Protein AF-0000000087540360 (afdb_homodimer)

Foldseek 3Di:
DVVVVVVLVVLLVVLLCCCLPPQLPDDVVNHDTDRCNLVSLLFAWLPPDLVVLLVSQQVSQCSSCVRNVNHPLSNVLSSVLSNCLNVLCVVQAPPPDDNGDTDDCVRRNDVSSVVSCVVSVVSSVVSSVVSVVVVVVPVVVVCCCCVVVVVVVVVVVVVVVVVVVVD/DVVVVVVLVVLLVVLLCCVLPPQLPDDVVNHDTDRCNLVSLLFAWLPPDLVVLLVSQLVSQCSSCVRNVPHPLSNVLSSVLSNCLNVLCVVQAPPPDDNGDTDDCVRRNDVSSVVSCVVSVVSSVVSSVVSVVVVVVPVVVVCCCCVVVVVVVVVVVVVVVVVVVVD

Nearest PDB structures (foldseek):
  5kc4-assembly1_A  TM=5.847E-01  e=2.039E+00  Thermotoga maritima MSB8
  3p5n-assembly1_B  TM=3.988E-01  e=1.294E+00  Staphylococcus aureus subsp. aureus TCH60
  5kc4-assembly1_A  TM=5.846E-01  e=3.283E+00  Thermotoga maritima MSB8
  3p5n-assembly1_B  TM=3.989E-01  e=2.685E+00  Staphylococcus aureus subsp. aureus TCH60

pLDDT: mean 86.16, std 10.22, range [50.38, 97.31]

Organism: Prevotella intermedia (NCBI:txid28131)

Radius of gyration: 28.16 Å; Cα contacts (8 Å, |Δi|>4): 415; chains: 2; bounding box: 39×86×54 Å

InterPro domains:
  IPR007227 Cell shape-determining protein MreD [TIGR03426] (9-156)

Secondary structure (DSSP, 8-state):
-HHHHHHHHHHHHHHHHHHHHTGGG--BTTTB---GGGHHHHT--TTS-HHHHHHHHHHHHHHHHHHHT-TTHHHHHHHHHHHHHHHHHGGGS-TTS-TTPPPSHHHH-HHHHHHHHHHHHHHHHHHHHHHHHHHT--HHHHHHHHHHHHHHHHHHHHHHHHHHHH-/-HHHHHHHHHHHHHHHHHHHHTGGG--BTTTB---GGGHHHHT--TTS-HHHHHHHHHHHHHHHHHHHT-TTHHHHHHHHHHHHHHHHHGGGS-TTS-TTPPPSHHHH-HHHHHHHHHHHHHHHHHHHHHHHHHHT--HHHHHHHHHHHHHHHHHHHHHHHHHHHH-

Solvent-accessible surface area (backbone atoms only — not comparable to full-atom values): 17301 Å² total; per-residue (Å²): 115,66,66,59,48,51,52,51,51,47,54,49,52,52,35,49,52,47,37,68,74,49,34,70,77,41,52,54,96,76,50,18,38,51,54,45,53,60,46,65,64,55,54,56,34,70,68,54,57,59,71,55,42,25,50,51,24,31,53,51,13,46,56,52,12,71,72,66,78,39,81,59,30,43,18,52,26,35,25,50,45,29,67,43,42,64,67,60,49,50,82,59,49,61,90,86,50,64,70,73,42,50,61,37,54,89,69,50,31,66,68,50,35,51,53,50,51,49,53,52,41,46,53,33,31,45,47,30,50,51,42,45,56,52,53,58,49,39,57,66,57,50,45,43,27,29,54,42,14,27,53,45,14,49,53,48,37,52,51,52,49,54,54,55,71,72,99,115,67,66,60,48,50,51,51,49,47,53,51,52,53,34,50,50,46,37,68,75,50,33,71,76,42,54,55,97,74,50,17,40,51,54,44,53,60,47,65,63,53,56,56,35,71,68,55,58,60,71,55,42,25,50,51,26,30,52,51,14,48,56,51,14,70,72,64,76,40,79,57,31,42,17,52,26,35,24,49,48,29,66,43,43,65,67,62,48,50,82,60,50,60,89,86,49,66,70,72,42,49,61,37,52,88,70,50,30,65,68,52,36,51,52,50,48,50,53,53,39,45,52,31,30,47,48,28,50,50,44,44,56,52,54,58,50,39,59,66,57,51,46,44,26,28,53,42,15,26,54,45,14,49,52,49,37,52,51,52,48,54,54,54,70,73,100

Structure (mmCIF, N/CA/C/O backbone):
data_AF-0000000087540360-model_v1
#
loop_
_entity.id
_entity.type
_entity.pdbx_description
1 polymer 'Rod shape-determining protein MreD'
#
loop_
_atom_site.group_PDB
_atom_site.id
_atom_site.type_symbol
_atom_site.label_atom_id
_atom_site.label_alt_id
_atom_site.label_comp_id
_atom_site.label_asym_id
_atom_site.label_entity_id
_atom_site.label_seq_id
_atom_site.pdbx_PDB_ins_code
_atom_site.Cartn_x
_atom_site.Cartn_y
_atom_site.Cartn_z
_atom_site.occupancy
_atom_site.B_iso_or_equiv
_atom_site.auth_seq_id
_atom_site.auth_comp_id
_atom_site.auth_asym_id
_atom_site.auth_atom_id
_atom_site.pdbx_PDB_model_num
ATOM 1 N N . MET A 1 1 ? -6.57 -44.469 -5.164 1 59.91 1 MET A N 1
ATOM 2 C CA . MET A 1 1 ? -6.66 -43.344 -4.234 1 59.91 1 MET A CA 1
ATOM 3 C C . MET A 1 1 ? -5.305 -43.062 -3.6 1 59.91 1 MET A C 1
ATOM 5 O O . MET A 1 1 ? -4.859 -41.906 -3.57 1 59.91 1 MET A O 1
ATOM 9 N N . SER A 1 2 ? -4.492 -44.031 -3.346 1 75.81 2 SER A N 1
ATOM 10 C CA . SER A 1 2 ? -3.227 -43.906 -2.633 1 75.81 2 SER A CA 1
ATOM 11 C C . SER A 1 2 ? -2.129 -43.375 -3.547 1 75.81 2 SER A C 1
ATOM 13 O O . SER A 1 2 ? -1.351 -42.5 -3.146 1 75.81 2 SER A O 1
ATOM 15 N N . ILE A 1 3 ? -2.164 -43.844 -4.859 1 82.19 3 ILE A N 1
ATOM 16 C CA . ILE A 1 3 ? -1.101 -43.469 -5.781 1 82.19 3 ILE A CA 1
ATOM 17 C C . ILE A 1 3 ? -1.248 -42 -6.164 1 82.19 3 ILE A C 1
ATOM 19 O O . ILE A 1 3 ? -0.254 -41.281 -6.277 1 82.19 3 ILE A O 1
ATOM 23 N N . ASP A 1 4 ? -2.49 -41.594 -6.27 1 82.62 4 ASP A N 1
ATOM 24 C CA . ASP A 1 4 ? -2.758 -40.219 -6.621 1 82.62 4 ASP A CA 1
ATOM 25 C C . ASP A 1 4 ? -2.289 -39.25 -5.52 1 82.62 4 ASP A C 1
ATOM 27 O O . ASP A 1 4 ? -1.766 -38.188 -5.801 1 82.62 4 ASP A O 1
ATOM 31 N N . PHE A 1 5 ? -2.484 -39.75 -4.32 1 88.38 5 PHE A N 1
ATOM 32 C CA . PHE A 1 5 ? -2.062 -38.938 -3.176 1 88.38 5 PHE A CA 1
ATOM 33 C C . PHE A 1 5 ? -0.543 -38.844 -3.119 1 88.38 5 PHE A C 1
ATOM 35 O O . PHE A 1 5 ? 0.001 -37.781 -2.846 1 88.38 5 PHE A O 1
ATOM 42 N N . VAL A 1 6 ? 0.144 -39.938 -3.379 1 89.31 6 VAL A N 1
ATOM 43 C CA . VAL A 1 6 ? 1.604 -39.969 -3.367 1 89.31 6 VAL A CA 1
ATOM 44 C C . VAL A 1 6 ? 2.146 -39.031 -4.461 1 89.31 6 VAL A C 1
ATOM 46 O O . VAL A 1 6 ? 3.123 -38.312 -4.246 1 89.31 6 VAL A O 1
ATOM 49 N N . LYS A 1 7 ? 1.563 -39.062 -5.605 1 90.38 7 LYS A N 1
ATOM 50 C CA . LYS A 1 7 ? 1.981 -38.188 -6.703 1 90.38 7 LYS A CA 1
ATOM 51 C C . LYS A 1 7 ? 1.775 -36.719 -6.352 1 90.38 7 LYS A C 1
ATOM 53 O O . LYS A 1 7 ? 2.641 -35.875 -6.621 1 90.38 7 LYS A O 1
ATOM 58 N N . THR A 1 8 ? 0.572 -36.5 -5.75 1 92.31 8 THR A N 1
ATOM 59 C CA . THR A 1 8 ? 0.262 -35.156 -5.332 1 92.31 8 THR A CA 1
ATOM 60 C C . THR A 1 8 ? 1.271 -34.656 -4.297 1 92.31 8 THR A C 1
ATOM 62 O O . THR A 1 8 ? 1.788 -33.531 -4.406 1 92.31 8 THR A O 1
ATOM 65 N N . LEU A 1 9 ? 1.564 -35.469 -3.348 1 93.31 9 LEU A N 1
ATOM 66 C CA . LEU A 1 9 ? 2.537 -35.125 -2.316 1 93.31 9 LEU A CA 1
ATOM 67 C C . LEU A 1 9 ? 3.926 -34.938 -2.92 1 93.31 9 LEU A C 1
ATOM 69 O O . LEU A 1 9 ? 4.684 -34.062 -2.479 1 93.31 9 LEU A O 1
ATOM 73 N N . GLY A 1 10 ? 4.262 -35.781 -3.889 1 94 10 GLY A N 1
ATOM 74 C CA . GLY A 1 10 ? 5.531 -35.625 -4.586 1 94 10 GLY A CA 1
ATOM 75 C C . GLY A 1 10 ? 5.695 -34.281 -5.242 1 94 10 GLY A C 1
ATOM 76 O O . GLY A 1 10 ? 6.719 -33.625 -5.062 1 94 10 GLY A O 1
ATOM 77 N N . TRP A 1 11 ? 4.715 -33.938 -6.004 1 94.38 11 TRP A N 1
ATOM 78 C CA . TRP A 1 11 ? 4.727 -32.625 -6.648 1 94.38 11 TRP A CA 1
ATOM 79 C C . TRP A 1 11 ? 4.812 -31.516 -5.613 1 94.38 11 TRP A C 1
ATOM 81 O O . TRP A 1 11 ? 5.531 -30.531 -5.805 1 94.38 11 TRP A O 1
ATOM 91 N N . PHE A 1 12 ? 4.047 -31.719 -4.516 1 96.81 12 PHE A N 1
ATOM 92 C CA . PHE A 1 12 ? 4.043 -30.75 -3.424 1 96.81 12 PHE A CA 1
ATOM 93 C C . PHE A 1 12 ? 5.453 -30.531 -2.891 1 96.81 12 PHE A C 1
ATOM 95 O O . PHE A 1 12 ? 5.922 -29.406 -2.816 1 96.81 12 PHE A O 1
ATOM 102 N N . VAL A 1 13 ? 6.109 -31.547 -2.58 1 95.5 13 VAL A N 1
ATOM 103 C CA . VAL A 1 13 ? 7.426 -31.5 -1.955 1 95.5 13 VAL A CA 1
ATOM 104 C C . VAL A 1 13 ? 8.453 -30.953 -2.951 1 95.5 13 VAL A C 1
ATOM 106 O O . VAL A 1 13 ? 9.258 -30.094 -2.611 1 95.5 13 VAL A O 1
ATOM 109 N N . VAL A 1 14 ? 8.43 -31.406 -4.195 1 94.5 14 VAL A N 1
ATOM 110 C CA . VAL A 1 14 ? 9.398 -31.016 -5.211 1 94.5 14 VAL A CA 1
ATOM 111 C C . VAL A 1 14 ? 9.281 -29.516 -5.484 1 94.5 14 VAL A C 1
ATOM 113 O O . VAL A 1 14 ? 10.297 -28.812 -5.551 1 94.5 14 VAL A O 1
ATOM 116 N N . LEU A 1 15 ? 8.102 -29.047 -5.625 1 96.25 15 LEU A N 1
ATOM 117 C CA . LEU A 1 15 ? 7.887 -27.641 -5.957 1 96.25 15 LEU A CA 1
ATOM 118 C C . LEU A 1 15 ? 8.242 -26.75 -4.777 1 96.25 15 LEU A C 1
ATOM 120 O O . LEU A 1 15 ? 8.836 -25.672 -4.961 1 96.25 15 LEU A O 1
ATOM 124 N N . VAL A 1 16 ? 7.926 -27.203 -3.555 1 95.69 16 VAL A N 1
ATOM 125 C CA . VAL A 1 16 ? 8.266 -26.438 -2.361 1 95.69 16 VAL A CA 1
ATOM 126 C C . VAL A 1 16 ? 9.781 -26.344 -2.221 1 95.69 16 VAL A C 1
ATOM 128 O O . VAL A 1 16 ? 10.328 -25.266 -1.98 1 95.69 16 VAL A O 1
ATOM 131 N N . LEU A 1 17 ? 10.453 -27.469 -2.389 1 93.88 17 LEU A N 1
ATOM 132 C CA . LEU A 1 17 ? 11.906 -27.5 -2.242 1 93.88 17 LEU A CA 1
ATOM 133 C C . LEU A 1 17 ? 12.578 -26.641 -3.305 1 93.88 17 LEU A C 1
ATOM 135 O O . LEU A 1 17 ? 13.492 -25.875 -2.996 1 93.88 17 LEU A O 1
ATOM 139 N N . ALA A 1 18 ? 12.086 -26.75 -4.539 1 92.19 18 ALA A N 1
ATOM 140 C CA . ALA A 1 18 ? 12.641 -25.953 -5.625 1 92.19 18 ALA A CA 1
ATOM 141 C C . ALA A 1 18 ? 12.445 -24.469 -5.363 1 92.19 18 ALA A C 1
ATOM 143 O O . ALA A 1 18 ? 13.352 -23.656 -5.594 1 92.19 18 ALA A O 1
ATOM 144 N N . GLN A 1 19 ? 11.281 -24.094 -4.805 1 93.25 19 GLN A N 1
ATOM 145 C CA . GLN A 1 19 ? 10.953 -22.688 -4.559 1 93.25 19 GLN A CA 1
ATOM 146 C C . GLN A 1 19 ? 11.781 -22.141 -3.402 1 93.25 19 GLN A C 1
ATOM 148 O O . GLN A 1 19 ? 12.43 -21.094 -3.541 1 93.25 19 GLN A O 1
ATOM 153 N N . VAL A 1 20 ? 11.852 -22.828 -2.287 1 89.81 20 VAL A N 1
ATOM 154 C CA . VAL A 1 20 ? 12.43 -22.328 -1.041 1 89.81 20 VAL A CA 1
ATOM 155 C C . VAL A 1 20 ? 13.953 -22.344 -1.13 1 89.81 20 VAL A C 1
ATOM 157 O O . VAL A 1 20 ? 14.617 -21.422 -0.641 1 89.81 20 VAL A O 1
ATOM 160 N N . PHE A 1 21 ? 14.539 -23.25 -1.88 1 86.5 21 PHE A N 1
ATOM 161 C CA . PHE A 1 21 ? 15.984 -23.406 -1.842 1 86.5 21 PHE A CA 1
ATOM 162 C C . PHE A 1 21 ? 16.641 -22.75 -3.051 1 86.5 21 PHE A C 1
ATOM 164 O O . PHE A 1 21 ? 17.812 -22.375 -3.006 1 86.5 21 PHE A O 1
ATOM 171 N N . VAL A 1 22 ? 15.852 -22.531 -4.141 1 84.44 22 VAL A N 1
ATOM 172 C CA . VAL A 1 22 ? 16.5 -22.047 -5.355 1 84.44 22 VAL A CA 1
ATOM 173 C C . VAL A 1 22 ? 15.805 -20.797 -5.867 1 84.44 22 VAL A C 1
ATOM 175 O O . VAL A 1 22 ? 16.391 -19.719 -5.898 1 84.44 22 VAL A O 1
ATOM 178 N N . LEU A 1 23 ? 14.531 -20.844 -6.102 1 87.38 23 LEU A N 1
ATOM 179 C CA . LEU A 1 23 ? 13.852 -19.828 -6.918 1 87.38 23 LEU A CA 1
ATOM 180 C C . LEU A 1 23 ? 13.555 -18.578 -6.105 1 87.38 23 LEU A C 1
ATOM 182 O O . LEU A 1 23 ? 13.453 -17.484 -6.66 1 87.38 23 LEU A O 1
ATOM 186 N N . ASN A 1 24 ? 13.477 -18.703 -4.75 1 85.19 24 ASN A N 1
ATOM 187 C CA . ASN A 1 24 ? 13.242 -17.547 -3.893 1 85.19 24 ASN A CA 1
ATOM 188 C C . ASN A 1 24 ? 14.422 -16.578 -3.93 1 85.19 24 ASN A C 1
ATOM 190 O O . ASN A 1 24 ? 14.273 -15.398 -3.572 1 85.19 24 ASN A O 1
ATOM 194 N N . TYR A 1 25 ? 15.539 -17.016 -4.383 1 77.88 25 TYR A N 1
ATOM 195 C CA . TYR A 1 25 ? 16.75 -16.203 -4.367 1 77.88 25 TYR A CA 1
ATOM 196 C C . TYR A 1 25 ? 17.047 -15.641 -5.75 1 77.88 25 TYR A C 1
ATOM 198 O O . TYR A 1 25 ? 18.031 -14.938 -5.941 1 77.88 25 TYR A O 1
ATOM 206 N N . ILE A 1 26 ? 16.156 -15.969 -6.66 1 79 26 ILE A N 1
ATOM 207 C CA . ILE A 1 26 ? 16.344 -15.461 -8.016 1 79 26 ILE A CA 1
ATOM 208 C C . ILE A 1 26 ? 15.469 -14.227 -8.227 1 79 26 ILE A C 1
ATOM 210 O O . ILE A 1 26 ? 14.25 -14.281 -8.039 1 79 26 ILE A O 1
ATOM 214 N N . HIS A 1 27 ? 16.094 -13.062 -8.422 1 81.69 27 HIS A N 1
ATOM 215 C CA . HIS A 1 27 ? 15.43 -11.82 -8.773 1 81.69 27 HIS A CA 1
ATOM 216 C C . HIS A 1 27 ? 15.961 -11.266 -10.094 1 81.69 27 HIS A C 1
ATOM 218 O O . HIS A 1 27 ? 16.938 -10.516 -10.109 1 81.69 27 HIS A O 1
ATOM 224 N N . LEU A 1 28 ? 15.211 -11.617 -11.203 1 75.19 28 LEU A N 1
ATOM 225 C CA . LEU A 1 28 ? 15.641 -11.172 -12.523 1 75.19 28 LEU A CA 1
ATOM 226 C C . LEU A 1 28 ? 15.367 -9.688 -12.711 1 75.19 28 LEU A C 1
ATOM 228 O O . LEU A 1 28 ? 14.258 -9.219 -12.453 1 75.19 28 LEU A O 1
ATOM 232 N N . PHE A 1 29 ? 16.312 -8.906 -13.055 1 71.5 29 PHE A N 1
ATOM 233 C CA . PHE A 1 29 ? 16.266 -7.461 -13.266 1 71.5 29 PHE A CA 1
ATOM 234 C C . PHE A 1 29 ? 15.898 -6.738 -11.969 1 71.5 29 PHE A C 1
ATOM 236 O O . PHE A 1 29 ? 15.445 -5.594 -12 1 71.5 29 PHE A O 1
ATOM 243 N N . GLY A 1 30 ? 15.953 -7.473 -10.844 1 71.81 30 GLY A N 1
ATOM 244 C CA . GLY A 1 30 ? 15.742 -6.891 -9.523 1 71.81 30 GLY A CA 1
ATOM 245 C C . GLY A 1 30 ? 14.289 -6.945 -9.078 1 71.81 30 GLY A C 1
ATOM 246 O O . GLY A 1 30 ? 13.969 -6.57 -7.945 1 71.81 30 GLY A O 1
ATOM 247 N N . PHE A 1 31 ? 13.359 -7.41 -10.055 1 71.94 31 PHE A N 1
ATOM 248 C CA . PHE A 1 31 ? 11.961 -7.312 -9.648 1 71.94 31 PHE A CA 1
ATOM 249 C C . PHE A 1 31 ? 11.219 -8.602 -9.961 1 71.94 31 PHE A C 1
ATOM 251 O O . PHE A 1 31 ? 10.172 -8.883 -9.367 1 71.94 31 PHE A O 1
ATOM 258 N N . ALA A 1 32 ? 11.711 -9.391 -10.852 1 83.44 32 ALA A N 1
ATOM 259 C CA . ALA A 1 32 ? 10.953 -10.547 -11.328 1 83.44 32 ALA A CA 1
ATOM 260 C C . ALA A 1 32 ? 11.398 -11.82 -10.617 1 83.44 32 ALA A C 1
ATOM 262 O O . ALA A 1 32 ? 12.578 -12.18 -10.648 1 83.44 32 ALA A O 1
ATOM 263 N N . THR A 1 33 ? 10.57 -12.492 -9.914 1 87.44 33 THR A N 1
ATOM 264 C CA . THR A 1 33 ? 10.828 -13.75 -9.219 1 87.44 33 THR A CA 1
ATOM 265 C C . THR A 1 33 ? 9.953 -14.867 -9.781 1 87.44 33 THR A C 1
ATOM 267 O O . THR A 1 33 ? 8.734 -14.711 -9.883 1 87.44 33 THR A O 1
ATOM 270 N N . PRO A 1 34 ? 10.547 -15.961 -10.227 1 91 34 PRO A N 1
ATOM 271 C CA . PRO A 1 34 ? 9.75 -17.094 -10.719 1 91 34 PRO A CA 1
ATOM 272 C C . PRO A 1 34 ? 8.992 -17.812 -9.602 1 91 34 PRO A C 1
ATOM 274 O O . PRO A 1 34 ? 9.57 -18.125 -8.555 1 91 34 PRO A O 1
ATOM 277 N N . LEU A 1 35 ? 7.742 -18.016 -9.781 1 94.5 35 LEU A N 1
ATOM 278 C CA . LEU A 1 35 ? 6.875 -18.672 -8.8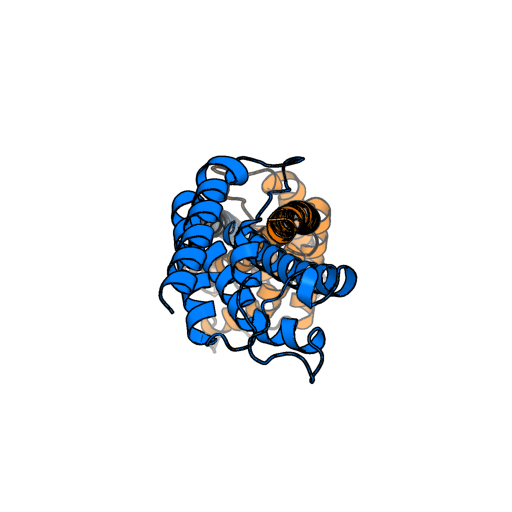05 1 94.5 35 LEU A CA 1
ATOM 279 C C . LEU A 1 35 ? 6.188 -19.891 -9.414 1 94.5 35 LEU A C 1
ATOM 281 O O . LEU A 1 35 ? 4.957 -19.969 -9.438 1 94.5 35 LEU A O 1
ATOM 285 N N . PRO A 1 36 ? 6.973 -20.906 -9.812 1 94.69 36 PRO A N 1
ATOM 286 C CA . PRO A 1 36 ? 6.383 -22.031 -10.539 1 94.69 36 PRO A CA 1
ATOM 287 C C . PRO A 1 36 ? 5.594 -22.969 -9.625 1 94.69 36 PRO A C 1
ATOM 289 O O . PRO A 1 36 ? 4.883 -23.859 -10.117 1 94.69 36 PRO A O 1
ATOM 292 N N . TYR A 1 37 ? 5.664 -22.766 -8.297 1 96.06 37 TYR A N 1
ATOM 293 C CA . TYR A 1 37 ? 4.945 -23.656 -7.387 1 96.06 37 TYR A CA 1
ATOM 294 C C . TYR A 1 37 ? 3.438 -23.531 -7.578 1 96.06 37 TYR A C 1
ATOM 296 O O . TYR A 1 37 ? 2.672 -24.375 -7.129 1 96.06 37 TYR A O 1
ATOM 304 N N . ILE A 1 38 ? 2.998 -22.5 -8.25 1 96.62 38 ILE A N 1
ATOM 305 C CA . ILE A 1 38 ? 1.575 -22.328 -8.531 1 96.62 38 ILE A CA 1
ATOM 306 C C . ILE A 1 38 ? 1.086 -23.469 -9.422 1 96.62 38 ILE A C 1
ATOM 308 O O . ILE A 1 38 ? -0.117 -23.734 -9.5 1 96.62 38 ILE A O 1
ATOM 312 N N . TYR A 1 39 ? 2.021 -24.156 -10.141 1 96.44 39 TYR A N 1
ATOM 313 C CA . TYR A 1 39 ? 1.72 -25.297 -11 1 96.44 39 TYR A CA 1
ATOM 314 C C . TYR A 1 39 ? 0.98 -26.391 -10.227 1 96.44 39 TYR A C 1
ATOM 316 O O . TYR A 1 39 ? 0.141 -27.094 -10.789 1 96.44 39 TYR A O 1
ATOM 324 N N . PHE A 1 40 ? 1.28 -26.453 -8.922 1 96.94 40 PHE A N 1
ATOM 325 C CA . PHE A 1 40 ? 0.655 -27.453 -8.062 1 96.94 40 PHE A CA 1
ATOM 326 C C . PHE A 1 40 ? -0.864 -27.359 -8.141 1 96.94 40 PHE A C 1
ATOM 328 O O . PHE A 1 40 ? -1.552 -28.391 -8.195 1 96.94 40 PHE A O 1
ATOM 335 N N . ILE A 1 41 ? -1.39 -26.109 -8.188 1 96 41 ILE A N 1
ATOM 336 C CA . ILE A 1 41 ? -2.83 -25.875 -8.219 1 96 41 ILE A CA 1
ATOM 337 C C . ILE A 1 41 ? -3.379 -26.234 -9.602 1 96 41 ILE A C 1
ATOM 339 O O . ILE A 1 41 ? -4.52 -26.688 -9.719 1 96 41 ILE A O 1
ATOM 343 N N . PHE A 1 42 ? -2.539 -26.141 -10.625 1 94.5 42 PHE A N 1
ATOM 344 C CA . PHE A 1 42 ? -2.969 -26.422 -11.984 1 94.5 42 PHE A CA 1
ATOM 345 C C . PHE A 1 42 ? -3.217 -27.922 -12.188 1 94.5 42 PHE A C 1
ATOM 347 O O . PHE A 1 42 ? -3.924 -28.312 -13.109 1 94.5 42 PHE A O 1
ATOM 354 N N . LEU A 1 43 ? -2.678 -28.766 -11.352 1 92.94 43 LEU A N 1
ATOM 355 C CA . LEU A 1 43 ? -2.648 -30.219 -11.539 1 92.94 43 LEU A CA 1
ATOM 356 C C . LEU A 1 43 ? -3.971 -30.844 -11.117 1 92.94 43 LEU A C 1
ATOM 358 O O . LEU A 1 43 ? -4.258 -31.984 -11.469 1 92.94 43 LEU A O 1
ATOM 362 N N . PHE A 1 44 ? -4.789 -30.141 -10.391 1 92.44 44 PHE A N 1
ATOM 363 C CA . PHE A 1 44 ? -5.98 -30.766 -9.82 1 92.44 44 PHE A CA 1
ATOM 364 C C . PHE A 1 44 ? -7.055 -30.953 -10.891 1 92.44 44 PHE A C 1
ATOM 366 O O . PHE A 1 44 ? -7.266 -30.078 -11.727 1 92.44 44 PHE A O 1
ATOM 373 N N . ARG A 1 45 ? -7.672 -32.125 -10.773 1 88.25 45 ARG A N 1
ATOM 374 C CA . ARG A 1 45 ? -8.664 -32.531 -11.773 1 88.25 45 ARG A CA 1
ATOM 375 C C . ARG A 1 45 ? -10 -31.828 -11.508 1 88.25 45 ARG A C 1
ATOM 377 O O . ARG A 1 45 ? -10.211 -31.266 -10.43 1 88.25 45 ARG A O 1
ATOM 384 N N . ARG A 1 46 ? -10.844 -31.875 -12.484 1 83.19 46 ARG A N 1
ATOM 385 C CA . ARG A 1 46 ? -12.141 -31.203 -12.484 1 83.19 46 ARG A CA 1
ATOM 386 C C . ARG A 1 46 ? -13.016 -31.703 -11.336 1 83.19 46 ARG A C 1
ATOM 388 O O . ARG A 1 46 ? -13.727 -30.906 -10.703 1 83.19 46 ARG A O 1
ATOM 395 N N . ASN A 1 47 ? -13.031 -32.906 -10.844 1 83.31 47 ASN A N 1
ATOM 396 C CA . ASN A 1 47 ? -13.914 -33.5 -9.844 1 83.31 47 ASN A CA 1
ATOM 397 C C . ASN A 1 47 ? -13.234 -33.594 -8.484 1 83.31 47 ASN A C 1
ATOM 399 O O . ASN A 1 47 ? -13.75 -34.25 -7.578 1 83.31 47 ASN A O 1
ATOM 403 N N . TYR A 1 48 ? -12.047 -32.938 -8.391 1 87.75 48 TYR A N 1
ATOM 404 C CA . TYR A 1 48 ? -11.398 -32.906 -7.082 1 87.75 48 TYR A CA 1
ATOM 405 C C . TYR A 1 48 ? -12.172 -32 -6.117 1 87.75 48 TYR A C 1
ATOM 407 O O . TYR A 1 48 ? -12.609 -30.922 -6.492 1 87.75 48 TYR A O 1
ATOM 415 N N . PRO A 1 49 ? -12.461 -32.469 -4.93 1 89.44 49 PRO A N 1
ATOM 416 C CA . PRO A 1 49 ? -13.203 -31.641 -3.982 1 89.44 49 PRO A CA 1
ATOM 417 C C . PRO A 1 49 ? -12.547 -30.281 -3.766 1 89.44 49 PRO A C 1
ATOM 419 O O . PRO A 1 49 ? -11.359 -30.203 -3.467 1 89.44 49 PRO A O 1
ATOM 422 N N . GLN A 1 50 ? -13.352 -29.312 -3.93 1 89.81 50 GLN A N 1
ATOM 423 C CA . GLN A 1 50 ? -12.859 -27.938 -3.867 1 89.81 50 GLN A CA 1
ATOM 424 C C . GLN A 1 50 ? -12.195 -27.656 -2.525 1 89.81 50 GLN A C 1
ATOM 426 O O . GLN A 1 50 ? -11.156 -26.984 -2.471 1 89.81 50 GLN A O 1
ATOM 431 N N . TRP A 1 51 ? -12.852 -28.109 -1.438 1 90.56 51 TRP A N 1
ATOM 432 C CA . TRP A 1 51 ? -12.305 -27.844 -0.11 1 90.56 51 TRP A CA 1
ATOM 433 C C . TRP A 1 51 ? -10.898 -28.422 0.021 1 90.56 51 TRP A C 1
ATOM 435 O O . TRP A 1 51 ? -10.055 -27.859 0.721 1 90.56 51 TRP A O 1
ATOM 445 N N . ALA A 1 52 ? -10.586 -29.516 -0.62 1 92.94 52 ALA A N 1
ATOM 446 C CA . ALA A 1 52 ? -9.273 -30.141 -0.559 1 92.94 52 ALA A CA 1
ATOM 447 C C . ALA A 1 52 ? -8.234 -29.328 -1.334 1 92.94 52 ALA A C 1
ATOM 449 O O . ALA A 1 52 ? -7.09 -29.203 -0.896 1 92.94 52 ALA A O 1
ATOM 450 N N . ILE A 1 53 ? -8.672 -28.812 -2.488 1 94.12 53 ILE A N 1
ATOM 451 C CA . ILE A 1 53 ? -7.773 -27.984 -3.283 1 94.12 53 ILE A CA 1
ATOM 452 C C . ILE A 1 53 ? -7.355 -26.766 -2.477 1 94.12 53 ILE A C 1
ATOM 454 O O . ILE A 1 53 ? -6.176 -26.406 -2.439 1 94.12 53 ILE A O 1
ATOM 458 N N . ILE A 1 54 ? -8.328 -26.219 -1.821 1 93.81 54 ILE A N 1
ATOM 459 C CA . ILE A 1 54 ? -8.094 -25.016 -1.022 1 93.81 54 ILE A CA 1
ATOM 460 C C . ILE A 1 54 ? -7.152 -25.344 0.133 1 93.81 54 ILE A C 1
ATOM 462 O O . ILE A 1 54 ? -6.223 -24.594 0.417 1 93.81 54 ILE A O 1
ATOM 466 N N . LEU A 1 55 ? -7.367 -26.438 0.758 1 95.31 55 LEU A N 1
ATOM 467 C CA . LEU A 1 55 ? -6.527 -26.844 1.879 1 95.31 55 LEU A CA 1
ATOM 468 C C . LEU A 1 55 ? -5.094 -27.094 1.425 1 95.31 55 LEU A C 1
ATOM 470 O O . LEU A 1 55 ? -4.145 -26.672 2.096 1 95.31 55 LEU A O 1
ATOM 474 N N . TRP A 1 56 ? -4.887 -27.75 0.277 1 95.38 56 TRP A N 1
ATOM 475 C CA . TRP A 1 56 ? -3.559 -27.984 -0.281 1 95.38 56 TRP A CA 1
ATOM 476 C C . TRP A 1 56 ? -2.867 -26.656 -0.593 1 95.38 56 TRP A C 1
ATOM 478 O O . TRP A 1 56 ? -1.687 -26.484 -0.282 1 95.38 56 TRP A O 1
ATOM 488 N N . GLY A 1 57 ? -3.643 -25.844 -1.275 1 97.12 57 GLY A N 1
ATOM 489 C CA . GLY A 1 57 ? -3.088 -24.531 -1.596 1 97.12 57 GLY A CA 1
ATOM 490 C C . GLY A 1 57 ? -2.658 -23.75 -0.369 1 97.12 57 GLY A C 1
ATOM 491 O O . GLY A 1 57 ? -1.569 -23.172 -0.346 1 97.12 57 GLY A O 1
ATOM 492 N N . PHE A 1 58 ? -3.473 -23.844 0.669 1 96.94 58 PHE A N 1
ATOM 493 C CA . PHE A 1 58 ? -3.184 -23.156 1.92 1 96.94 58 PHE A CA 1
ATOM 494 C C . PHE A 1 58 ? -1.927 -23.719 2.572 1 96.94 58 PHE A C 1
ATOM 496 O O . PHE A 1 58 ? -1.062 -22.953 3.02 1 96.94 58 PHE A O 1
ATOM 503 N N . LEU A 1 59 ? -1.854 -24.969 2.631 1 96.38 59 LEU A N 1
ATOM 504 C CA . LEU A 1 59 ? -0.725 -25.641 3.271 1 96.38 59 LEU A CA 1
ATOM 505 C C . LEU A 1 59 ? 0.574 -25.344 2.531 1 96.38 59 LEU A C 1
ATOM 507 O O . LEU A 1 59 ? 1.597 -25.047 3.156 1 96.38 59 LEU A O 1
ATOM 511 N N . MET A 1 60 ? 0.521 -25.406 1.269 1 96.94 60 MET A N 1
ATOM 512 C CA . MET A 1 60 ? 1.722 -25.094 0.496 1 96.94 60 MET A CA 1
ATOM 513 C C . MET A 1 60 ? 2.141 -23.641 0.699 1 96.94 60 MET A C 1
ATOM 515 O O . MET A 1 60 ? 3.318 -23.359 0.92 1 96.94 60 MET A O 1
ATOM 519 N N . GLY A 1 61 ? 1.165 -22.75 0.567 1 96.44 61 GLY A N 1
ATOM 520 C CA . GLY A 1 61 ? 1.453 -21.344 0.8 1 96.44 61 GLY A CA 1
ATOM 521 C C . GLY A 1 61 ? 2.043 -21.078 2.172 1 96.44 61 GLY A C 1
ATOM 522 O O . GLY A 1 61 ? 2.955 -20.266 2.311 1 96.44 61 GLY A O 1
ATOM 523 N N . LEU A 1 62 ? 1.574 -21.766 3.17 1 95.06 62 LEU A N 1
ATOM 524 C CA . LEU A 1 62 ? 2.059 -21.594 4.535 1 95.06 62 LEU A CA 1
ATOM 525 C C . LEU A 1 62 ? 3.521 -22.016 4.648 1 95.06 62 LEU A C 1
ATOM 527 O O . LEU A 1 62 ? 4.312 -21.328 5.312 1 95.06 62 LEU A O 1
ATOM 531 N N . VAL A 1 63 ? 3.85 -23.0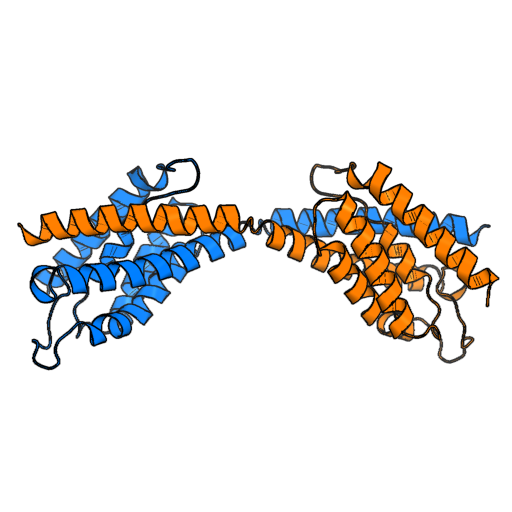94 4.02 1 95.25 63 VAL A N 1
ATOM 532 C CA . VAL A 1 63 ? 5.223 -23.578 4.035 1 95.25 63 VAL A CA 1
ATOM 533 C C . VAL A 1 63 ? 6.141 -22.562 3.346 1 95.25 63 VAL A C 1
ATOM 535 O O . VAL A 1 63 ? 7.191 -22.203 3.877 1 95.25 63 VAL A O 1
ATOM 538 N N . ILE A 1 64 ? 5.73 -22.078 2.209 1 94.44 64 ILE A N 1
ATOM 539 C CA . ILE A 1 64 ? 6.535 -21.125 1.447 1 94.44 64 ILE A CA 1
ATOM 540 C C . ILE A 1 64 ? 6.68 -19.828 2.232 1 94.44 64 ILE A C 1
ATOM 542 O O . ILE A 1 64 ? 7.766 -19.234 2.279 1 94.44 64 ILE A O 1
ATOM 546 N N . ASP A 1 65 ? 5.637 -19.438 2.906 1 91.38 65 ASP A N 1
ATOM 547 C CA . ASP A 1 65 ? 5.668 -18.219 3.721 1 91.38 65 ASP A CA 1
ATOM 548 C C . ASP A 1 65 ? 6.715 -18.328 4.824 1 91.38 65 ASP A C 1
ATOM 550 O O . ASP A 1 65 ? 7.414 -17.359 5.121 1 91.38 65 ASP A O 1
ATOM 554 N N . THR A 1 66 ? 6.77 -19.453 5.457 1 90.5 66 THR A N 1
ATOM 555 C CA . THR A 1 66 ? 7.684 -19.672 6.57 1 90.5 66 THR A CA 1
ATOM 556 C C . THR A 1 66 ? 9.133 -19.516 6.125 1 90.5 66 THR A C 1
ATOM 558 O O . THR A 1 66 ? 9.961 -18.984 6.867 1 90.5 66 THR A O 1
ATOM 561 N N . PHE A 1 67 ? 9.43 -19.844 4.91 1 88.56 67 PHE A N 1
ATOM 562 C CA . PHE A 1 67 ? 10.812 -19.844 4.438 1 88.56 67 PHE A CA 1
ATOM 563 C C . PHE A 1 67 ? 11.117 -18.547 3.686 1 88.56 67 PHE A C 1
ATOM 565 O O . PHE A 1 67 ? 12.273 -18.25 3.387 1 88.56 67 PHE A O 1
ATOM 572 N N . SER A 1 68 ? 10.141 -17.75 3.23 1 82.69 68 SER A N 1
ATOM 573 C CA . SER A 1 68 ? 10.359 -16.531 2.447 1 82.69 68 SER A CA 1
ATOM 574 C C . SER A 1 68 ? 10.172 -15.281 3.299 1 82.69 68 SER A C 1
ATOM 576 O O . SER A 1 68 ? 10.375 -14.164 2.82 1 82.69 68 SER A O 1
ATOM 578 N N . ASN A 1 69 ? 9.828 -15.32 4.613 1 78.25 69 ASN A N 1
ATOM 579 C CA . ASN A 1 69 ? 9.578 -14.219 5.535 1 78.25 69 ASN A CA 1
ATOM 580 C C . ASN A 1 69 ? 8.461 -13.305 5.023 1 78.25 69 ASN A C 1
ATOM 582 O O . ASN A 1 69 ? 8.594 -12.078 5.062 1 78.25 69 ASN A O 1
ATOM 586 N N . THR A 1 70 ? 7.527 -13.797 4.25 1 78.44 70 THR A N 1
ATOM 587 C CA . THR A 1 70 ? 6.332 -13.109 3.775 1 78.44 70 THR A CA 1
ATOM 588 C C . THR A 1 70 ? 5.074 -13.75 4.359 1 78.44 70 THR A C 1
ATOM 590 O O . THR A 1 70 ? 4.312 -14.398 3.643 1 78.44 70 THR A O 1
ATOM 593 N N . PRO A 1 71 ? 4.926 -13.586 5.691 1 81.56 71 PRO A N 1
ATOM 594 C CA . PRO A 1 71 ? 3.82 -14.297 6.344 1 81.56 71 PRO A CA 1
ATOM 595 C C . PRO A 1 71 ? 2.461 -13.961 5.73 1 81.56 71 PRO A C 1
ATOM 597 O O . PRO A 1 71 ? 2.051 -12.797 5.723 1 81.56 71 PRO A O 1
ATOM 600 N N . GLY A 1 72 ? 1.784 -14.977 5.227 1 87.94 72 GLY A N 1
ATOM 601 C CA . GLY A 1 72 ? 0.394 -14.883 4.809 1 87.94 72 GLY A CA 1
ATOM 602 C C . GLY A 1 72 ? 0.233 -14.508 3.348 1 87.94 72 GLY A C 1
ATOM 603 O O . GLY A 1 72 ? -0.877 -14.531 2.812 1 87.94 72 GLY A O 1
ATOM 604 N N . VAL A 1 73 ? 1.299 -14.023 2.68 1 89.62 73 VAL A N 1
ATOM 605 C CA . VAL A 1 73 ? 1.207 -13.531 1.308 1 89.62 73 VAL A CA 1
ATOM 606 C C . VAL A 1 73 ? 0.99 -14.711 0.356 1 89.62 73 VAL A C 1
ATOM 608 O O . VAL A 1 73 ? 0.02 -14.727 -0.405 1 89.62 73 VAL A O 1
ATOM 611 N N . SER A 1 74 ? 1.839 -15.766 0.437 1 93.94 74 SER A N 1
ATOM 612 C CA . SER A 1 74 ? 1.725 -16.922 -0.444 1 93.94 74 SER A CA 1
ATOM 613 C C . SER A 1 74 ? 0.494 -17.75 -0.102 1 93.94 74 SER A C 1
ATOM 615 O O . SER A 1 74 ? -0.221 -18.219 -0.997 1 93.94 74 SER A O 1
ATOM 617 N N . SER A 1 75 ? 0.27 -17.922 1.236 1 95.25 75 SER A N 1
ATOM 618 C CA . SER A 1 75 ? -0.865 -18.75 1.653 1 95.25 75 SER A CA 1
ATOM 619 C C . SER A 1 75 ? -2.186 -18.125 1.202 1 95.25 75 SER A C 1
ATOM 621 O O . SER A 1 75 ? -3.057 -18.828 0.682 1 95.25 75 SER A O 1
ATOM 623 N N . ALA A 1 76 ? -2.328 -16.812 1.341 1 93.94 76 ALA A N 1
ATOM 624 C CA . ALA A 1 76 ? -3.551 -16.141 0.904 1 93.94 76 ALA A CA 1
ATOM 625 C C . ALA A 1 76 ? -3.701 -16.219 -0.613 1 93.94 76 ALA A C 1
ATOM 627 O O . ALA A 1 76 ? -4.781 -16.516 -1.124 1 93.94 76 ALA A O 1
ATOM 628 N N . SER A 1 77 ? -2.631 -15.93 -1.357 1 95.44 77 SER A N 1
ATOM 629 C CA . SER A 1 77 ? -2.658 -15.898 -2.816 1 95.44 77 SER A CA 1
ATOM 630 C C . SER A 1 77 ? -2.947 -17.281 -3.393 1 95.44 77 SER A C 1
ATOM 632 O O . SER A 1 77 ? -3.77 -17.422 -4.301 1 95.44 77 SER A O 1
ATOM 634 N N . LEU A 1 78 ? -2.279 -18.359 -2.834 1 97.31 78 LEU A N 1
ATOM 635 C CA . LEU A 1 78 ? -2.482 -19.719 -3.32 1 97.31 78 LEU A CA 1
ATOM 636 C C . LEU A 1 78 ? -3.893 -20.203 -3 1 97.31 78 LEU A C 1
ATOM 638 O O . LEU A 1 78 ? -4.512 -20.906 -3.807 1 97.31 78 LEU A O 1
ATOM 642 N N . THR A 1 79 ? -4.355 -19.875 -1.818 1 95 79 THR A N 1
ATOM 643 C CA . THR A 1 79 ? -5.711 -20.25 -1.432 1 95 79 THR A CA 1
ATOM 644 C C . THR A 1 79 ? -6.734 -19.641 -2.383 1 95 79 THR A C 1
ATOM 646 O O . THR A 1 79 ? -7.699 -20.297 -2.775 1 95 79 THR A O 1
ATOM 649 N N . LEU A 1 80 ? -6.527 -18.469 -2.742 1 93.62 80 LEU A N 1
ATOM 650 C CA . LEU A 1 80 ? -7.445 -17.781 -3.648 1 93.62 80 LEU A CA 1
ATOM 651 C C . LEU A 1 80 ? -7.461 -18.469 -5.016 1 93.62 80 LEU A C 1
ATOM 653 O O . LEU A 1 80 ? -8.531 -18.734 -5.566 1 93.62 80 LEU A O 1
ATOM 657 N N . ILE A 1 81 ? -6.273 -18.719 -5.609 1 95.19 81 ILE A N 1
ATOM 658 C CA . ILE A 1 81 ? -6.281 -19.312 -6.941 1 95.19 81 ILE A CA 1
ATOM 659 C C . ILE A 1 81 ? -6.82 -20.734 -6.871 1 95.19 81 ILE A C 1
ATOM 661 O O . ILE A 1 81 ? -7.438 -21.219 -7.82 1 95.19 81 ILE A O 1
ATOM 665 N N . ALA A 1 82 ? -6.605 -21.406 -5.684 1 95.62 82 ALA A N 1
ATOM 666 C CA . ALA A 1 82 ? -7.195 -22.719 -5.484 1 95.62 82 ALA A CA 1
ATOM 667 C C . ALA A 1 82 ? -8.719 -22.656 -5.52 1 95.62 82 ALA A C 1
ATOM 669 O O . ALA A 1 82 ? -9.375 -23.562 -6.043 1 95.62 82 ALA A O 1
ATOM 670 N N . ALA A 1 83 ? -9.281 -21.594 -4.969 1 91.94 83 ALA A N 1
ATOM 671 C CA . ALA A 1 83 ? -10.734 -21.406 -4.938 1 91.94 83 ALA A CA 1
ATOM 672 C C . ALA A 1 83 ? -11.273 -21.094 -6.336 1 91.94 83 ALA A C 1
ATOM 674 O O . ALA A 1 83 ? -12.383 -21.5 -6.676 1 91.94 83 ALA A O 1
ATOM 675 N N . ILE A 1 84 ? -10.469 -20.516 -7.152 1 90.94 84 ILE A N 1
ATOM 676 C CA . ILE A 1 84 ? -10.914 -20.016 -8.453 1 90.94 84 ILE A CA 1
ATOM 677 C C . ILE A 1 84 ? -10.625 -21.062 -9.523 1 90.94 84 ILE A C 1
ATOM 679 O O . ILE A 1 84 ? -11.281 -21.094 -10.562 1 90.94 84 ILE A O 1
ATOM 683 N N . GLN A 1 85 ? -9.727 -21.969 -9.273 1 93.06 85 GLN A N 1
ATOM 684 C CA . GLN A 1 85 ? -9.203 -22.922 -10.25 1 93.06 85 GLN A CA 1
ATOM 685 C C . GLN A 1 85 ? -10.328 -23.703 -10.914 1 93.06 85 GLN A C 1
ATOM 687 O O . GLN A 1 85 ? -10.375 -23.812 -12.141 1 93.06 85 GLN A O 1
ATOM 692 N N . PRO A 1 86 ? -11.344 -24.219 -10.156 1 87.56 86 PRO A N 1
ATOM 693 C CA . PRO A 1 86 ? -12.391 -24.984 -10.836 1 87.56 86 PRO A CA 1
ATOM 694 C C . PRO A 1 86 ? -13.234 -24.141 -11.781 1 87.56 86 PRO A C 1
ATOM 696 O O . PRO A 1 86 ? -13.664 -24.609 -12.828 1 87.56 86 PRO A O 1
ATOM 699 N N . CYS A 1 87 ? -13.367 -22.922 -11.398 1 85.06 87 CYS A N 1
ATOM 700 C CA . CYS A 1 87 ? -14.141 -22.016 -12.234 1 85.06 87 CYS A CA 1
ATOM 701 C C . CYS A 1 87 ? -13.375 -21.641 -13.5 1 85.06 87 CYS A C 1
ATOM 703 O O . CYS A 1 87 ? -13.977 -21.484 -14.57 1 85.06 87 CYS A O 1
ATOM 705 N N . MET A 1 88 ? -12.078 -21.547 -13.391 1 84.81 88 MET A N 1
ATOM 706 C CA . MET A 1 88 ? -11.242 -21.172 -14.531 1 84.81 88 MET A CA 1
ATOM 707 C C . MET A 1 88 ? -11.055 -22.344 -15.484 1 84.81 88 MET A C 1
ATOM 709 O O . MET A 1 88 ? -10.867 -22.141 -16.688 1 84.81 88 MET A O 1
ATOM 713 N N . LEU A 1 89 ? -11.164 -23.578 -15 1 86.69 89 LEU A N 1
ATOM 714 C CA . LEU A 1 89 ? -10.961 -24.797 -15.797 1 86.69 89 LEU A CA 1
ATOM 715 C C . LEU A 1 89 ? -12.211 -25.125 -16.609 1 86.69 89 LEU A C 1
ATOM 717 O O . LEU A 1 89 ? -12.117 -25.656 -17.719 1 86.69 89 LEU A O 1
ATOM 721 N N . ARG A 1 90 ? -13.359 -24.719 -16.219 1 81.62 90 ARG A N 1
ATOM 722 C CA . ARG A 1 90 ? -14.656 -25.125 -16.75 1 81.62 90 ARG A CA 1
ATOM 723 C C . ARG A 1 90 ? -14.82 -24.672 -18.203 1 81.62 90 ARG A C 1
ATOM 725 O O . ARG A 1 90 ? -15.219 -25.453 -19.062 1 81.62 90 ARG A O 1
ATOM 732 N N . PRO A 1 91 ? -14.461 -23.453 -18.453 1 77.19 91 PRO A N 1
ATOM 733 C CA . PRO A 1 91 ? -14.648 -23 -19.828 1 77.19 91 PRO A CA 1
ATOM 734 C C . PRO A 1 91 ? -13.734 -23.719 -20.812 1 77.19 91 PRO A C 1
ATOM 736 O O . PRO A 1 91 ? -13.992 -23.703 -22.016 1 77.19 91 PRO A O 1
ATOM 739 N N . PHE A 1 92 ? -12.734 -24.422 -20.391 1 79.06 92 PHE A N 1
ATOM 740 C CA . PHE A 1 92 ? -11.734 -25.016 -21.281 1 79.06 92 PHE A CA 1
ATOM 741 C C . PHE A 1 92 ? -11.992 -26.5 -21.469 1 79.06 92 PHE A C 1
ATOM 743 O O . PHE A 1 92 ? -11.289 -27.156 -22.25 1 79.06 92 PHE A O 1
ATOM 750 N N . ILE A 1 93 ? -12.867 -27 -20.719 1 75.75 93 ILE A N 1
ATOM 751 C CA . ILE A 1 93 ? -13.188 -28.406 -20.828 1 75.75 93 ILE A CA 1
ATOM 752 C C . ILE A 1 93 ? -14.484 -28.594 -21.625 1 75.75 93 ILE A C 1
ATOM 754 O O . ILE A 1 93 ? -15.445 -27.828 -21.438 1 75.75 93 ILE A O 1
ATOM 758 N N . SER A 1 94 ? -14.422 -29.375 -22.719 1 70.19 94 SER A 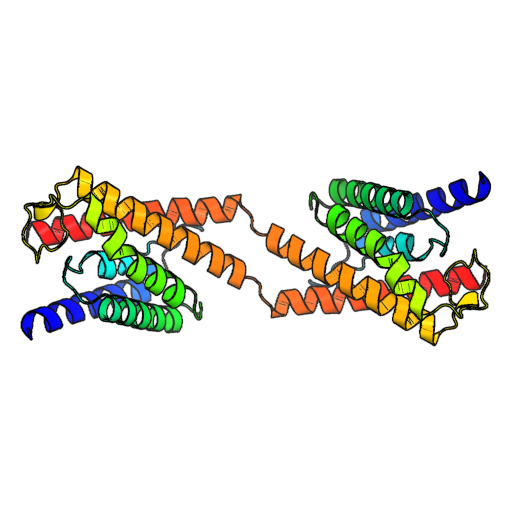N 1
ATOM 759 C CA . SER A 1 94 ? -15.641 -29.703 -23.453 1 70.19 94 SER A CA 1
ATOM 760 C C . SER A 1 94 ? -16.625 -30.469 -22.578 1 70.19 94 SER A C 1
ATOM 762 O O . SER A 1 94 ? -16.219 -31.203 -21.672 1 70.19 94 SER A O 1
ATOM 764 N N . ARG A 1 95 ? -17.781 -30.016 -22.594 1 63.81 95 ARG A N 1
ATOM 765 C CA . ARG A 1 95 ? -18.891 -30.625 -21.859 1 63.81 95 ARG A CA 1
ATOM 766 C C . ARG A 1 9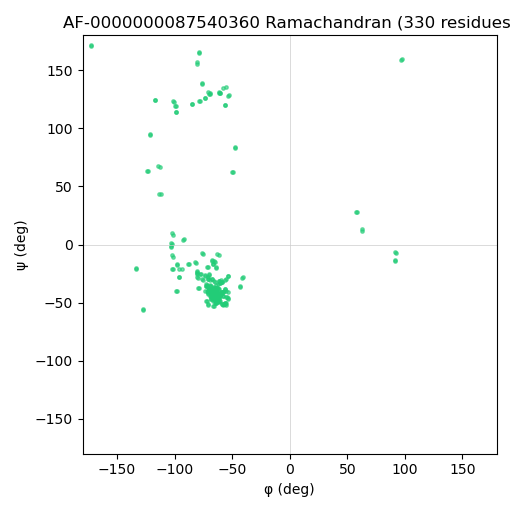5 ? -18.844 -32.156 -21.969 1 63.81 95 ARG A C 1
ATOM 768 O O . ARG A 1 95 ? -19.297 -32.844 -21.078 1 63.81 95 ARG A O 1
ATOM 775 N N . ASP A 1 96 ? -18.297 -32.688 -23.047 1 64.25 96 ASP A N 1
ATOM 776 C CA . ASP A 1 96 ? -18.312 -34.125 -23.312 1 64.25 96 ASP A CA 1
ATOM 777 C C . ASP A 1 96 ? -17.062 -34.812 -22.75 1 64.25 96 ASP A C 1
ATOM 779 O O . ASP A 1 96 ? -16.875 -36 -22.922 1 64.25 96 ASP A O 1
ATOM 783 N N . SER A 1 97 ? -16.266 -34.062 -22.078 1 64.62 97 SER A N 1
ATOM 784 C CA . SER A 1 97 ? -15.008 -34.594 -21.609 1 64.62 97 SER A CA 1
ATOM 785 C C . SER A 1 97 ? -15.203 -35.406 -20.328 1 64.62 97 SER A C 1
ATOM 787 O O . SER A 1 97 ? -16.234 -35.281 -19.656 1 64.62 97 SER A O 1
ATOM 789 N N . ALA A 1 98 ? -14.305 -36.25 -20.094 1 65.38 98 ALA A N 1
ATOM 790 C CA . ALA A 1 98 ? -14.352 -37.156 -18.953 1 65.38 98 ALA A CA 1
ATOM 791 C C . ALA A 1 98 ? -14.438 -36.406 -17.641 1 65.38 98 ALA A C 1
ATOM 793 O O . ALA A 1 98 ? -13.867 -35.312 -17.516 1 65.38 98 ALA A O 1
ATOM 794 N N . GLU A 1 99 ? -15.25 -36.812 -16.844 1 66.06 99 GLU A N 1
ATOM 795 C CA . GLU A 1 99 ? -15.539 -36.219 -15.539 1 66.06 99 GLU A CA 1
ATOM 796 C C . GLU A 1 99 ? -14.266 -36.062 -14.719 1 66.06 99 GLU A C 1
ATOM 798 O O . GLU A 1 99 ? -14.172 -35.156 -13.883 1 66.06 99 GLU A O 1
ATOM 803 N N . ASP A 1 100 ? -13.289 -36.906 -14.992 1 70.56 100 ASP A N 1
ATOM 804 C CA . ASP A 1 100 ? -12.078 -36.875 -14.18 1 70.56 100 ASP A CA 1
ATOM 805 C C . ASP A 1 100 ? -10.875 -36.406 -15 1 70.56 100 ASP A C 1
ATOM 807 O O . ASP A 1 100 ? -9.766 -36.906 -14.844 1 70.56 100 ASP A O 1
ATOM 811 N N . LEU A 1 101 ? -11.133 -35.406 -15.742 1 79.62 101 LEU A N 1
ATOM 812 C CA . LEU A 1 101 ? -10.094 -34.938 -16.641 1 79.62 101 LEU A CA 1
ATOM 813 C C . LEU A 1 101 ? -9.055 -34.094 -15.891 1 79.62 101 LEU A C 1
ATOM 815 O O . LEU A 1 101 ? -9.414 -33.25 -15.07 1 79.62 101 LEU A O 1
ATOM 819 N N . LYS A 1 102 ? -7.824 -34.5 -15.984 1 85.25 102 LYS A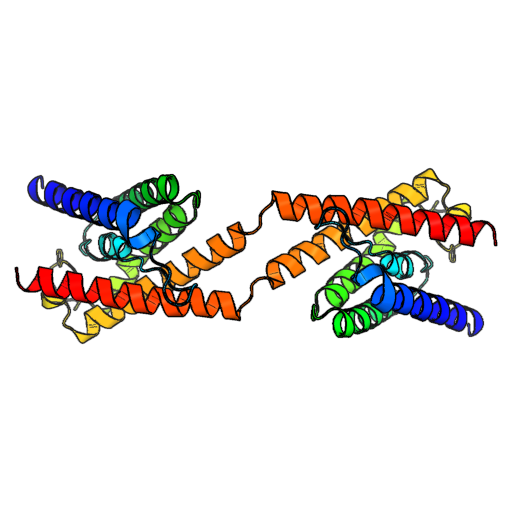 N 1
ATOM 820 C CA . LYS A 1 102 ? -6.68 -33.75 -15.461 1 85.25 102 LYS A CA 1
ATOM 821 C C . LYS A 1 102 ? -6.203 -32.719 -16.469 1 85.25 102 LYS A C 1
ATOM 823 O O . LYS A 1 102 ? -5.914 -33.031 -17.625 1 85.25 102 LYS A O 1
ATOM 828 N N . PRO A 1 103 ? -6.266 -31.484 -15.961 1 88.5 103 PRO A N 1
ATOM 829 C CA . PRO A 1 103 ? -5.828 -30.438 -16.891 1 88.5 103 PRO A CA 1
ATOM 830 C C . PRO A 1 103 ? -4.375 -30.609 -17.328 1 88.5 103 PRO A C 1
ATOM 832 O O . PRO A 1 103 ? -3.52 -30.969 -16.516 1 88.5 103 PRO A O 1
ATOM 835 N N . GLY A 1 104 ? -4.141 -30.547 -18.594 1 88.38 104 GLY A N 1
ATOM 836 C CA . GLY A 1 104 ? -2.84 -30.656 -19.234 1 88.38 104 GLY A CA 1
ATOM 837 C C . GLY A 1 104 ? -2.877 -30.359 -20.719 1 88.38 104 GLY A C 1
ATOM 838 O O . GLY A 1 104 ? -3.947 -30.125 -21.281 1 88.38 104 GLY A O 1
ATOM 839 N N . ILE A 1 105 ? -1.72 -30.266 -21.234 1 87.88 105 ILE A N 1
ATOM 840 C CA . ILE A 1 105 ? -1.605 -30 -22.672 1 87.88 105 ILE A CA 1
ATOM 841 C C . ILE A 1 105 ? -2.23 -31.141 -23.469 1 87.88 105 ILE A C 1
ATOM 843 O O . ILE A 1 105 ? -2.891 -30.922 -24.484 1 87.88 105 ILE A O 1
ATOM 847 N N . ALA A 1 106 ? -2.137 -32.344 -22.984 1 85.56 106 ALA A N 1
ATOM 848 C CA . ALA A 1 106 ? -2.645 -33.531 -23.656 1 85.56 106 ALA A CA 1
ATOM 849 C C . ALA A 1 106 ? -4.168 -33.562 -23.641 1 85.56 106 ALA A C 1
ATOM 851 O O . ALA A 1 106 ? -4.801 -34.062 -24.578 1 85.56 106 ALA A O 1
ATOM 852 N N . THR A 1 107 ? -4.754 -33 -22.656 1 84.88 107 THR A N 1
ATOM 853 C CA . THR A 1 107 ? -6.195 -33.125 -22.469 1 84.88 107 THR A CA 1
ATOM 854 C C . THR A 1 107 ? -6.898 -31.875 -23 1 84.88 107 THR A C 1
ATOM 856 O O . THR A 1 107 ? -7.93 -31.969 -23.672 1 84.88 107 THR A O 1
ATOM 859 N N . LEU A 1 108 ? -6.355 -30.688 -22.797 1 85.38 108 LEU A N 1
ATOM 860 C CA . LEU A 1 108 ? -7.004 -29.438 -23.156 1 85.38 108 LEU A CA 1
ATOM 861 C C . LEU A 1 108 ? -6.523 -28.953 -24.516 1 85.38 108 LEU A C 1
ATOM 863 O O . LEU A 1 108 ? -7.258 -28.266 -25.234 1 85.38 108 LEU A O 1
ATOM 867 N N . GLY A 1 109 ? -5.277 -29.297 -24.922 1 87.06 109 GLY A N 1
ATOM 868 C CA . GLY A 1 109 ? -4.625 -28.672 -26.062 1 87.06 109 GLY A CA 1
ATOM 869 C C . GLY A 1 109 ? -3.68 -27.547 -25.672 1 87.06 109 GLY A C 1
ATOM 870 O O . GLY A 1 109 ? -3.812 -26.969 -24.594 1 87.06 109 GLY A O 1
ATOM 871 N N . TYR A 1 110 ? -2.748 -27.203 -26.531 1 89.12 110 TYR A N 1
ATOM 872 C CA . TYR A 1 110 ? -1.69 -26.234 -26.25 1 89.12 110 TYR A CA 1
ATOM 873 C C . TYR A 1 110 ? -2.268 -24.844 -26.016 1 89.12 110 TYR A C 1
ATOM 875 O O . TYR A 1 110 ? -1.944 -24.203 -25.016 1 89.12 110 TYR A O 1
ATOM 883 N N . GLY A 1 111 ? -3.17 -24.453 -26.828 1 89.62 111 GLY A N 1
ATOM 884 C CA . GLY A 1 111 ? -3.725 -23.109 -26.734 1 89.62 111 GLY A CA 1
ATOM 885 C C . GLY A 1 111 ? -4.566 -22.891 -25.5 1 89.62 111 GLY A C 1
ATOM 886 O O . GLY A 1 111 ? -4.375 -21.922 -24.766 1 89.62 111 GLY A O 1
ATOM 887 N N . GLN A 1 112 ? -5.441 -23.828 -25.234 1 89.38 112 GLN A N 1
ATOM 888 C CA . GLN A 1 112 ? -6.352 -23.719 -24.094 1 89.38 112 GLN A CA 1
ATOM 889 C C . GLN A 1 112 ? -5.594 -23.781 -22.766 1 89.38 112 GLN A C 1
ATOM 891 O O . GLN A 1 112 ? -5.914 -23.062 -21.828 1 89.38 112 GLN A O 1
ATOM 896 N N . TYR A 1 113 ? -4.582 -24.641 -22.781 1 92.69 113 TYR A N 1
ATOM 897 C CA . TYR A 1 113 ? -3.803 -24.781 -21.547 1 92.69 113 TYR A CA 1
ATOM 898 C C . TYR A 1 113 ? -3.014 -23.5 -21.25 1 92.69 113 TYR A C 1
ATOM 900 O O . TYR A 1 113 ? -2.896 -23.094 -20.094 1 92.69 113 TYR A O 1
ATOM 908 N N . ILE A 1 114 ? -2.445 -22.906 -22.328 1 92 114 ILE A N 1
ATOM 909 C CA . ILE A 1 114 ? -1.673 -21.672 -22.156 1 92 114 ILE A CA 1
ATOM 910 C C . ILE A 1 114 ? -2.568 -20.578 -21.594 1 92 114 ILE A C 1
ATOM 912 O O . ILE A 1 114 ? -2.176 -19.859 -20.672 1 92 114 ILE A O 1
ATOM 916 N N . TRP A 1 115 ? -3.789 -20.453 -22.078 1 89.44 115 TRP A N 1
ATOM 917 C CA . TRP A 1 115 ? -4.715 -19.438 -21.594 1 89.44 115 TRP A CA 1
ATOM 918 C C . TRP A 1 115 ? -5.113 -19.719 -20.141 1 89.44 115 TRP A C 1
ATOM 920 O O . TRP A 1 115 ? -5.176 -18.812 -19.328 1 89.44 115 TRP A O 1
ATOM 930 N N . TYR A 1 116 ? -5.395 -21.016 -19.891 1 92.5 116 TYR A N 1
ATOM 931 C CA . TYR A 1 116 ? -5.703 -21.453 -18.547 1 92.5 116 TYR A CA 1
ATOM 932 C C . TYR A 1 116 ? -4.594 -21.078 -17.562 1 92.5 116 TYR A C 1
ATOM 934 O O . TYR A 1 116 ? -4.859 -20.5 -16.516 1 92.5 116 TYR A O 1
ATOM 942 N N . SER A 1 117 ? -3.334 -21.328 -17.969 1 94 117 SER A N 1
ATOM 943 C CA . SER A 1 117 ? -2.172 -21.062 -17.141 1 94 117 SER A CA 1
ATOM 944 C C . SER A 1 117 ? -1.926 -19.562 -16.984 1 94 117 SER A C 1
ATOM 946 O O . SER A 1 117 ? -1.552 -19.094 -15.906 1 94 117 SER A O 1
ATOM 948 N N . ILE A 1 118 ? -2.119 -18.75 -18.062 1 93.75 118 ILE A N 1
ATOM 949 C CA . ILE A 1 118 ? -1.892 -17.312 -18.047 1 93.75 118 ILE A CA 1
ATOM 950 C C . ILE A 1 118 ? -2.83 -16.641 -17.047 1 93.75 118 ILE A C 1
ATOM 952 O O . ILE A 1 118 ? -2.396 -15.836 -16.219 1 93.75 118 ILE A O 1
ATOM 956 N N . ILE A 1 119 ? -4.074 -17.031 -17.062 1 91.44 119 ILE A N 1
ATOM 957 C CA . ILE A 1 119 ? -5.094 -16.391 -16.234 1 91.44 119 ILE A CA 1
ATOM 958 C C . ILE A 1 119 ? -4.797 -16.672 -14.758 1 91.44 119 ILE A C 1
ATOM 960 O O . ILE A 1 119 ? -4.734 -15.734 -13.953 1 91.44 119 ILE A O 1
ATOM 964 N N . LEU A 1 120 ? -4.551 -17.891 -14.43 1 94 120 LEU A N 1
ATOM 965 C CA . LEU A 1 120 ? -4.312 -18.25 -13.039 1 94 120 LEU A CA 1
ATOM 966 C C . LEU A 1 120 ? -3.006 -17.641 -12.539 1 94 120 LEU A C 1
ATOM 968 O O . LEU A 1 120 ? -2.936 -17.172 -11.406 1 94 120 LEU A O 1
ATOM 972 N N . THR A 1 121 ? -1.94 -17.656 -13.398 1 95.62 121 THR A N 1
ATOM 973 C CA . THR A 1 121 ? -0.644 -17.109 -13.016 1 95.62 121 THR A CA 1
ATOM 974 C C . THR A 1 121 ? -0.733 -15.602 -12.805 1 95.62 121 THR A C 1
ATOM 976 O O . THR A 1 121 ? -0.191 -15.07 -11.836 1 95.62 121 THR A O 1
ATOM 979 N N . LEU A 1 122 ? -1.469 -14.906 -13.672 1 92.69 122 LEU A N 1
ATOM 980 C CA . LEU A 1 122 ? -1.611 -13.461 -13.562 1 92.69 122 LEU A CA 1
ATOM 981 C C . LEU A 1 122 ? -2.389 -13.078 -12.305 1 92.69 122 LEU A C 1
ATOM 983 O O . LEU A 1 122 ? -2.039 -12.117 -11.617 1 92.69 122 LEU A O 1
ATOM 987 N N . ILE A 1 123 ? -3.422 -13.836 -12.008 1 92.19 123 ILE A N 1
ATOM 988 C CA . ILE A 1 123 ? -4.211 -13.586 -10.812 1 92.19 123 ILE A CA 1
ATOM 989 C C . ILE A 1 123 ? -3.344 -13.789 -9.57 1 92.19 123 ILE A C 1
ATOM 991 O O . ILE A 1 123 ? -3.326 -12.945 -8.672 1 92.19 123 ILE A O 1
ATOM 995 N N . TYR A 1 124 ? -2.607 -14.898 -9.547 1 95.56 124 TYR A N 1
ATOM 996 C CA . TYR A 1 124 ? -1.746 -15.18 -8.406 1 95.56 124 TYR A CA 1
ATOM 997 C C . TYR A 1 124 ? -0.726 -14.062 -8.203 1 95.56 124 TYR A C 1
ATOM 999 O O . TYR A 1 124 ? -0.601 -13.523 -7.105 1 95.56 124 TYR A O 1
ATOM 1007 N N . CYS A 1 125 ? 0.034 -13.656 -9.297 1 92.56 125 CYS A N 1
ATOM 1008 C CA . CYS A 1 125 ? 1.095 -12.664 -9.195 1 92.56 125 CYS A CA 1
ATOM 1009 C C . CYS A 1 125 ? 0.531 -11.312 -8.781 1 92.56 125 CYS A C 1
ATOM 1011 O O . CYS A 1 125 ? 1.157 -10.578 -8.016 1 92.56 125 CYS A O 1
ATOM 1013 N N . THR A 1 126 ? -0.62 -10.992 -9.266 1 89.12 126 THR A N 1
ATOM 1014 C CA . THR A 1 126 ? -1.252 -9.719 -8.93 1 89.12 126 THR A CA 1
ATOM 1015 C C . THR A 1 126 ? -1.575 -9.656 -7.438 1 89.12 126 THR A C 1
ATOM 1017 O O . THR A 1 126 ? -1.237 -8.68 -6.766 1 89.12 126 THR A O 1
ATOM 1020 N N . ILE A 1 127 ? -2.203 -10.727 -6.93 1 89.44 127 ILE A N 1
ATOM 1021 C CA . ILE A 1 127 ? -2.578 -10.758 -5.52 1 89.44 127 ILE A CA 1
ATOM 1022 C C . ILE A 1 127 ? -1.324 -10.836 -4.652 1 89.44 127 ILE A C 1
ATOM 1024 O O . ILE A 1 127 ? -1.192 -10.102 -3.674 1 89.44 127 ILE A O 1
ATOM 1028 N N . PHE A 1 128 ? -0.394 -11.711 -5.051 1 91.62 128 PHE A N 1
ATOM 1029 C CA . PHE A 1 128 ? 0.838 -11.93 -4.305 1 91.62 128 PHE A CA 1
ATOM 1030 C C . PHE A 1 128 ? 1.605 -10.617 -4.129 1 91.62 128 PHE A C 1
ATOM 1032 O O . PHE A 1 128 ? 1.918 -10.219 -3.008 1 91.62 128 PHE A O 1
ATOM 1039 N N . PHE A 1 129 ? 1.823 -9.883 -5.191 1 85.38 129 PHE A N 1
ATOM 1040 C CA . PHE A 1 129 ? 2.684 -8.703 -5.141 1 85.38 129 PHE A CA 1
ATOM 1041 C C . PHE A 1 129 ? 1.931 -7.508 -4.578 1 85.38 129 PHE A C 1
ATOM 1043 O O . PHE A 1 129 ? 2.535 -6.613 -3.984 1 85.38 129 PHE A O 1
ATOM 1050 N N . THR A 1 130 ? 0.621 -7.496 -4.773 1 81.25 130 THR A N 1
ATOM 1051 C CA . THR A 1 130 ? -0.173 -6.473 -4.102 1 81.25 130 THR A CA 1
ATOM 1052 C C . THR A 1 130 ? -0.072 -6.617 -2.586 1 81.25 130 THR A C 1
ATOM 1054 O O . THR A 1 130 ? 0.179 -5.641 -1.879 1 81.25 130 THR A O 1
ATOM 1057 N N . LEU A 1 131 ? -0.229 -7.875 -2.104 1 78.62 131 LEU A N 1
ATOM 1058 C CA . LEU A 1 131 ? -0.135 -8.148 -0.673 1 78.62 131 LEU A CA 1
ATOM 1059 C C . LEU A 1 131 ? 1.276 -7.875 -0.161 1 78.62 131 LEU A C 1
ATOM 1061 O O . LEU A 1 131 ? 1.451 -7.332 0.931 1 78.62 131 LEU A O 1
ATOM 1065 N N . GLU A 1 132 ? 2.188 -8.328 -0.993 1 76.5 132 GLU A N 1
ATOM 1066 C CA . GLU A 1 132 ? 3.582 -8.125 -0.612 1 76.5 132 GLU A CA 1
ATOM 1067 C C . GLU A 1 132 ? 3.918 -6.637 -0.523 1 76.5 132 GLU A C 1
ATOM 1069 O O . GLU A 1 132 ? 4.656 -6.215 0.368 1 76.5 132 GLU A O 1
ATOM 1074 N N . MET A 1 133 ? 3.473 -5.988 -1.521 1 67.62 133 MET A N 1
ATOM 1075 C CA . MET A 1 133 ? 3.732 -4.551 -1.518 1 67.62 133 MET A CA 1
ATOM 1076 C C . MET A 1 133 ? 3.008 -3.869 -0.361 1 67.62 133 MET A C 1
ATOM 1078 O O . MET A 1 133 ? 3.518 -2.906 0.215 1 67.62 133 MET A O 1
ATOM 1082 N N . PHE A 1 134 ? 1.757 -4.441 -0.303 1 60.22 134 PHE A N 1
ATOM 1083 C CA . PHE A 1 134 ? 1.024 -3.938 0.853 1 60.22 134 PHE A CA 1
ATOM 1084 C C . PHE A 1 134 ? 1.708 -4.352 2.15 1 60.22 134 PHE A C 1
ATOM 1086 O O . PHE A 1 134 ? 1.621 -3.648 3.158 1 60.22 134 PHE A O 1
ATOM 1093 N N . SER A 1 135 ? 2.141 -5.602 2.102 1 53.09 135 SER A N 1
ATOM 1094 C CA . SER A 1 135 ? 2.871 -6.066 3.277 1 53.09 135 SER A CA 1
ATOM 1095 C C . SER A 1 135 ? 4.109 -5.211 3.531 1 53.09 135 SER A C 1
ATOM 1097 O O . SER A 1 135 ? 4.629 -5.184 4.648 1 53.09 135 SER A O 1
ATOM 1099 N N . PHE A 1 136 ? 4.668 -4.715 2.348 1 50.41 136 PHE A N 1
ATOM 1100 C CA . PHE A 1 136 ? 5.785 -3.826 2.648 1 50.41 136 PHE A CA 1
ATOM 1101 C C . PHE A 1 136 ? 5.32 -2.625 3.465 1 50.41 136 PHE A C 1
ATOM 1103 O O . PHE A 1 136 ? 6.117 -1.748 3.801 1 50.41 136 PHE A O 1
ATOM 1110 N N . PHE A 1 137 ? 3.957 -2.568 3.537 1 50.75 137 PHE A N 1
ATOM 1111 C CA . PHE A 1 137 ? 3.545 -1.721 4.652 1 50.75 137 PHE A CA 1
ATOM 1112 C C . PHE A 1 137 ? 4.273 -2.115 5.93 1 50.75 137 PHE A C 1
ATOM 1114 O O . PHE A 1 137 ? 4.004 -3.172 6.504 1 50.75 137 PHE A O 1
ATOM 1121 N N . ASN A 1 138 ? 5.574 -1.946 5.781 1 55.91 138 ASN A N 1
ATOM 1122 C CA . ASN A 1 138 ? 6.238 -2.086 7.07 1 55.91 138 ASN A CA 1
ATOM 1123 C C . ASN A 1 138 ? 5.527 -1.282 8.156 1 55.91 138 ASN A C 1
ATOM 1125 O O . ASN A 1 138 ? 5.75 -0.076 8.289 1 55.91 138 ASN A O 1
ATOM 1129 N N . ILE A 1 139 ? 4.484 -1.982 8.664 1 64.31 139 ILE A N 1
ATOM 1130 C CA . ILE A 1 139 ? 3.635 -1.369 9.68 1 64.31 139 ILE A CA 1
ATOM 1131 C C . ILE A 1 139 ? 4.496 -0.636 10.703 1 64.31 139 ILE A C 1
ATOM 1133 O O . ILE A 1 139 ? 4.113 0.426 11.203 1 64.31 139 ILE A O 1
ATOM 1137 N N . LEU A 1 140 ? 5.621 -1.269 10.945 1 65.5 140 LEU A N 1
ATOM 1138 C CA . LEU A 1 140 ? 6.504 -0.638 11.922 1 65.5 140 LEU A CA 1
ATOM 1139 C C . LEU A 1 140 ? 7.047 0.684 11.391 1 65.5 140 LEU A C 1
ATOM 1141 O O . LEU A 1 140 ? 7.074 1.684 12.109 1 65.5 140 LEU A O 1
ATOM 1145 N N . VAL A 1 141 ? 7.445 0.591 10.148 1 71 141 VAL A N 1
ATOM 1146 C CA . VAL A 1 141 ? 7.949 1.814 9.531 1 71 141 VAL A CA 1
ATOM 1147 C C . VAL A 1 141 ? 6.82 2.832 9.398 1 71 141 VAL A C 1
ATOM 1149 O O . VAL A 1 141 ? 7.008 4.02 9.68 1 71 141 VAL A O 1
ATOM 1152 N N . TRP A 1 142 ? 5.672 2.402 9.039 1 78.12 142 TRP A N 1
ATOM 1153 C CA . TRP A 1 142 ? 4.504 3.271 8.93 1 78.12 142 TRP A CA 1
ATOM 1154 C C . TRP A 1 142 ? 4.168 3.9 10.281 1 78.12 142 TRP A C 1
ATOM 1156 O O . TRP A 1 142 ? 3.938 5.109 10.367 1 78.12 142 TRP A O 1
ATOM 1166 N N . LEU A 1 143 ? 4.215 3.07 11.312 1 79.81 143 LEU A N 1
ATOM 1167 C CA . LEU A 1 143 ? 3.936 3.553 12.664 1 79.81 143 LEU A CA 1
ATOM 1168 C C . LEU A 1 143 ? 4.965 4.594 13.094 1 79.81 143 LEU A C 1
ATOM 1170 O O . LEU A 1 143 ? 4.613 5.598 13.711 1 79.81 143 LEU A O 1
ATOM 1174 N N . GLN A 1 144 ? 6.18 4.309 12.75 1 81.12 144 GLN A N 1
ATOM 1175 C CA . GLN A 1 144 ? 7.242 5.246 13.102 1 81.12 144 GLN A CA 1
ATOM 1176 C C . GLN A 1 144 ? 7.086 6.562 12.352 1 81.12 144 GLN A C 1
ATOM 1178 O O . GLN A 1 144 ? 7.312 7.637 12.914 1 81.12 144 GLN A O 1
ATOM 1183 N N . CYS A 1 145 ? 6.691 6.469 11.109 1 83.31 145 CYS A N 1
ATOM 1184 C CA . CYS A 1 145 ? 6.488 7.676 10.32 1 83.31 145 CYS A CA 1
ATOM 1185 C C . CYS A 1 145 ? 5.324 8.492 10.867 1 83.31 145 CYS A C 1
ATOM 1187 O O . CYS A 1 145 ? 5.453 9.695 11.094 1 83.31 145 CYS A O 1
ATOM 1189 N N . VAL A 1 146 ? 4.223 7.773 11.141 1 87.81 146 VAL A N 1
ATOM 1190 C CA . VAL A 1 146 ? 3.039 8.461 11.648 1 87.81 146 VAL A CA 1
ATOM 1191 C C . VAL A 1 146 ? 3.318 9.016 13.039 1 87.81 146 VAL A C 1
ATOM 1193 O O . VAL A 1 146 ? 3.117 10.203 13.289 1 87.81 146 VAL A O 1
ATOM 1196 N N . GLY A 1 147 ? 3.779 8.125 13.891 1 88.62 147 GLY A N 1
ATOM 1197 C CA . GLY A 1 147 ? 4.043 8.531 15.266 1 88.62 147 GLY A CA 1
ATOM 1198 C C . GLY A 1 147 ? 5.105 9.609 15.367 1 88.62 147 GLY A C 1
ATOM 1199 O O . GLY A 1 147 ? 4.898 10.633 16.031 1 88.62 147 GLY A O 1
ATOM 1200 N N . GLY A 1 148 ? 6.234 9.367 14.688 1 86.25 148 GLY A N 1
ATOM 1201 C CA . GLY A 1 148 ? 7.328 10.328 14.734 1 86.25 148 GLY A CA 1
ATOM 1202 C C . GLY A 1 148 ? 6.969 11.664 14.125 1 86.25 148 GLY A C 1
ATOM 1203 O O . GLY A 1 148 ? 7.25 12.719 14.711 1 86.25 148 GLY A O 1
ATOM 1204 N N . SER A 1 149 ? 6.344 11.727 13.016 1 89.62 149 SER A N 1
ATOM 1205 C CA . SER A 1 149 ? 6.004 12.969 12.328 1 89.62 149 SER A CA 1
ATOM 1206 C C . SER A 1 149 ? 4.887 13.711 13.047 1 89.62 149 SER A C 1
ATOM 1208 O O . SER A 1 149 ? 4.859 14.945 13.062 1 89.62 149 SER A O 1
ATOM 1210 N N . ALA A 1 150 ? 3.945 12.914 13.617 1 92.62 150 ALA A N 1
ATOM 1211 C CA . ALA A 1 150 ? 2.895 13.547 14.406 1 92.62 150 ALA A CA 1
ATOM 1212 C C . ALA A 1 150 ? 3.48 14.281 15.609 1 92.62 150 ALA A C 1
ATOM 1214 O O . ALA A 1 150 ? 3.117 15.43 15.883 1 92.62 150 ALA A O 1
ATOM 1215 N N . LEU A 1 151 ? 4.375 13.633 16.281 1 90.81 151 LEU A N 1
ATOM 1216 C CA . LEU A 1 151 ? 5.008 14.227 17.453 1 90.81 151 LEU A CA 1
ATOM 1217 C C . LEU A 1 151 ? 5.801 15.469 17.078 1 90.81 151 LEU A C 1
ATOM 1219 O O . LEU A 1 151 ? 5.688 16.516 17.734 1 90.81 151 LEU A O 1
ATOM 1223 N N . LEU A 1 152 ? 6.543 15.398 16.031 1 89.19 152 LEU A N 1
ATOM 1224 C CA . LEU A 1 152 ? 7.363 16.516 15.578 1 89.19 152 LEU A CA 1
ATOM 1225 C C . LEU A 1 152 ? 6.488 17.672 15.109 1 89.19 152 LEU A C 1
ATOM 1227 O O . LEU A 1 152 ? 6.766 18.828 15.422 1 89.19 152 LEU A O 1
ATOM 1231 N N . SER A 1 153 ? 5.449 17.375 14.336 1 93 153 SER A N 1
ATOM 1232 C CA . SER A 1 153 ? 4.551 18.406 13.836 1 93 153 SER A CA 1
ATOM 1233 C C . SER A 1 153 ? 3.797 19.094 14.977 1 93 153 SER A C 1
ATOM 1235 O O . SER A 1 153 ? 3.623 20.312 14.969 1 93 153 SER A O 1
ATOM 1237 N N . LEU A 1 154 ? 3.359 18.281 15.938 1 93.38 154 LEU A N 1
ATOM 1238 C CA . LEU A 1 154 ? 2.688 18.859 17.109 1 93.38 154 LEU A CA 1
ATOM 1239 C C . LEU A 1 154 ? 3.607 19.812 17.844 1 93.38 154 LEU A C 1
ATOM 1241 O O . LEU A 1 154 ? 3.164 20.875 18.297 1 93.38 154 LEU A O 1
ATOM 1245 N N . PHE A 1 155 ? 4.836 19.469 18.016 1 92.44 155 PHE A N 1
ATOM 1246 C CA . PHE A 1 155 ? 5.816 20.328 18.656 1 92.44 155 PHE A CA 1
ATOM 1247 C C . PHE A 1 155 ? 5.895 21.672 17.938 1 92.44 155 PHE A C 1
ATOM 1249 O O . PHE A 1 155 ? 5.801 22.734 18.562 1 92.44 155 PHE A O 1
ATOM 1256 N N . PHE A 1 156 ? 6.035 21.641 16.625 1 91.06 156 PHE A N 1
ATOM 1257 C CA . PHE A 1 156 ? 6.152 22.859 15.828 1 91.06 156 PHE A CA 1
ATOM 1258 C C . PHE A 1 156 ? 4.859 23.672 15.875 1 91.06 156 PHE A C 1
ATOM 1260 O O . PHE A 1 156 ? 4.895 24.891 15.984 1 91.06 156 PHE A O 1
ATOM 1267 N N . VAL A 1 157 ? 3.689 22.969 15.82 1 93.38 157 VAL A N 1
ATOM 1268 C CA . VAL A 1 157 ? 2.396 23.641 15.852 1 93.38 157 VAL A CA 1
ATOM 1269 C C . VAL A 1 157 ? 2.223 24.359 17.188 1 93.38 157 VAL A C 1
ATOM 1271 O O . VAL A 1 157 ? 1.784 25.516 17.234 1 93.38 157 VAL A O 1
ATOM 1274 N N . LEU A 1 158 ? 2.592 23.703 18.25 1 92.31 158 LEU A N 1
ATOM 1275 C CA . LEU A 1 158 ? 2.447 24.297 19.578 1 92.31 158 LEU A CA 1
ATOM 1276 C C . LEU A 1 158 ? 3.414 25.469 19.766 1 92.31 158 LEU A C 1
ATOM 1278 O O . LEU A 1 158 ? 3.084 26.453 20.422 1 92.31 158 LEU A O 1
ATOM 1282 N N . VAL A 1 159 ? 4.641 25.422 19.203 1 89.44 159 VAL A N 1
ATOM 1283 C CA . VAL A 1 159 ? 5.609 26.516 19.234 1 89.44 159 VAL A CA 1
ATOM 1284 C C . VAL A 1 159 ? 5.062 27.719 18.469 1 89.44 159 VAL A C 1
ATOM 1286 O O . VAL A 1 159 ? 5.113 28.844 18.953 1 89.44 159 VAL A O 1
ATOM 1289 N N . ILE A 1 160 ? 4.512 27.469 17.25 1 90.44 160 ILE A N 1
ATOM 1290 C CA . ILE A 1 160 ? 3.938 28.531 16.438 1 90.44 160 ILE A CA 1
ATOM 1291 C C . ILE A 1 160 ? 2.775 29.188 17.172 1 90.44 160 ILE A C 1
ATOM 1293 O O . ILE A 1 160 ? 2.668 30.422 17.219 1 90.44 160 ILE A O 1
ATOM 1297 N N . GLU A 1 161 ? 1.969 28.359 17.812 1 92.12 161 GLU A N 1
ATOM 1298 C CA . GLU A 1 161 ? 0.817 28.875 18.547 1 92.12 161 GLU A CA 1
ATOM 1299 C C . GLU A 1 161 ? 1.256 29.688 19.766 1 92.12 161 GLU A C 1
ATOM 1301 O O . GLU A 1 161 ? 0.642 30.703 20.094 1 92.12 161 GLU A O 1
ATOM 1306 N N . HIS A 1 162 ? 2.309 29.219 20.422 1 88.38 162 HIS A N 1
ATOM 1307 C CA . HIS A 1 162 ? 2.822 29.938 21.578 1 88.38 162 HIS A CA 1
ATOM 1308 C C . HIS A 1 162 ? 3.363 31.312 21.188 1 88.38 162 HIS A C 1
ATOM 1310 O O . HIS A 1 162 ? 3.131 32.312 21.875 1 88.38 162 HIS A O 1
ATOM 1316 N N . VAL A 1 163 ? 4.031 31.469 20.047 1 85.62 163 VAL A N 1
ATOM 1317 C CA . VAL A 1 163 ? 4.586 32.719 19.531 1 85.62 163 VAL A CA 1
ATOM 1318 C C . VAL A 1 163 ? 3.451 33.625 19.078 1 85.62 163 VAL A C 1
ATOM 1320 O O . VAL A 1 163 ? 3.473 34.844 19.344 1 85.62 163 VAL A O 1
ATOM 1323 N N . ARG A 1 164 ? 2.451 33.031 18.422 1 86.81 164 ARG A N 1
ATOM 1324 C CA . ARG A 1 164 ? 1.304 33.781 17.938 1 86.81 164 ARG A CA 1
ATOM 1325 C C . ARG A 1 164 ? 0.496 34.344 19.094 1 86.81 164 ARG A C 1
ATOM 1327 O O . ARG A 1 164 ? -0.02 35.469 19.016 1 86.81 164 ARG A O 1
ATOM 1334 N N . SER A 1 165 ? 0.338 33.594 20.172 1 84.12 165 SER A N 1
ATOM 1335 C CA . SER A 1 165 ? -0.458 34 21.328 1 84.12 165 SER A CA 1
ATOM 1336 C C . SER A 1 165 ? 0.23 35.125 22.094 1 84.12 165 SER A C 1
ATOM 1338 O O . SER A 1 165 ? -0.431 35.938 22.766 1 84.12 165 SER A O 1
ATOM 1340 N N . ARG A 1 166 ? 1.514 35.219 22.016 1 77.06 166 ARG A N 1
ATOM 1341 C CA . ARG A 1 166 ? 2.254 36.281 22.719 1 77.06 166 ARG A CA 1
ATOM 1342 C C . ARG A 1 166 ? 2.369 37.531 21.859 1 77.06 166 ARG A C 1
ATOM 1344 O O . ARG A 1 166 ? 2.693 38.594 22.359 1 77.06 166 ARG A O 1
ATOM 1351 N N . ALA A 1 167 ? 2.162 37.5 20.578 1 67.38 167 ALA A N 1
ATOM 1352 C CA . ALA A 1 167 ? 2.252 38.656 19.719 1 67.38 167 ALA A CA 1
ATOM 1353 C C . ALA A 1 167 ? 0.909 39.375 19.641 1 67.38 167 ALA A C 1
ATOM 1355 O O . ALA A 1 167 ? -0.147 38.75 19.688 1 67.38 167 ALA A O 1
ATOM 1356 N N . MET B 1 1 ? -12.898 42.344 6.316 1 59.78 1 MET B N 1
ATOM 1357 C CA . MET B 1 1 ? -12.867 41.219 5.383 1 59.78 1 MET B CA 1
ATOM 1358 C C . MET B 1 1 ? -11.531 41.125 4.656 1 59.78 1 MET B C 1
ATOM 1360 O O . MET B 1 1 ? -10.914 40.062 4.586 1 59.78 1 MET B O 1
ATOM 1364 N N . SER B 1 2 ? -10.906 42.25 4.359 1 76 2 SER B N 1
ATOM 1365 C CA . SER B 1 2 ? -9.688 42.312 3.564 1 76 2 SER B CA 1
ATOM 1366 C C . SER B 1 2 ? -8.469 41.938 4.398 1 76 2 SER B C 1
ATOM 1368 O O . SER B 1 2 ? -7.594 41.188 3.941 1 76 2 SER B O 1
ATOM 1370 N N . ILE B 1 3 ? -8.492 42.375 5.707 1 82.06 3 ILE B N 1
ATOM 1371 C CA . ILE B 1 3 ? -7.324 42.188 6.555 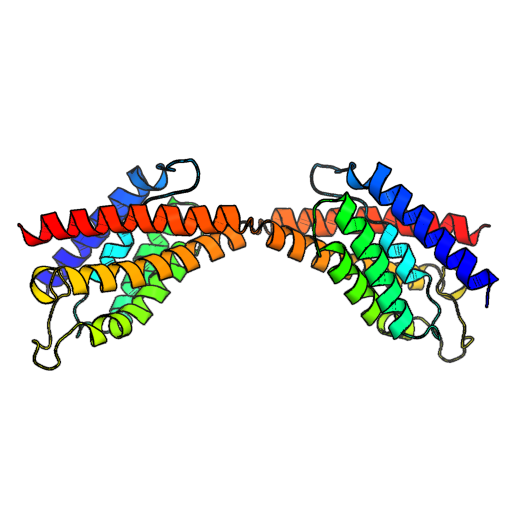1 82.06 3 ILE B CA 1
ATOM 1372 C C . ILE B 1 3 ? -7.223 40.688 6.926 1 82.06 3 ILE B C 1
ATOM 1374 O O . ILE B 1 3 ? -6.125 40.125 6.969 1 82.06 3 ILE B O 1
ATOM 1378 N N . ASP B 1 4 ? -8.375 40.094 7.098 1 82.62 4 ASP B N 1
ATOM 1379 C CA . ASP B 1 4 ? -8.406 38.688 7.453 1 82.62 4 ASP B CA 1
ATOM 1380 C C . ASP B 1 4 ? -7.871 37.844 6.312 1 82.62 4 ASP B C 1
ATOM 1382 O O . ASP B 1 4 ? -7.172 36.844 6.551 1 82.62 4 ASP B O 1
ATOM 1386 N N . PHE B 1 5 ? -8.219 38.281 5.129 1 88.38 5 PHE B N 1
ATOM 1387 C CA . PHE B 1 5 ? -7.75 37.562 3.953 1 88.38 5 PHE B CA 1
ATOM 1388 C C . PHE B 1 5 ? -6.238 37.688 3.803 1 88.38 5 PHE B C 1
ATOM 1390 O O . PHE B 1 5 ? -5.559 36.688 3.482 1 88.38 5 PHE B O 1
ATOM 1397 N N . VAL B 1 6 ? -5.711 38.875 4.035 1 89.38 6 VAL B N 1
ATOM 1398 C CA . VAL B 1 6 ? -4.277 39.094 3.934 1 89.38 6 VAL B CA 1
ATOM 1399 C C . VAL B 1 6 ? -3.533 38.281 4.98 1 89.38 6 VAL B C 1
ATOM 1401 O O . VAL B 1 6 ? -2.473 37.719 4.695 1 89.38 6 VAL B O 1
ATOM 1404 N N . LYS B 1 7 ? -4.031 38.188 6.168 1 90.38 7 LYS B N 1
ATOM 1405 C CA . LYS B 1 7 ? -3.416 37.406 7.227 1 90.38 7 LYS B CA 1
ATOM 1406 C C . LYS B 1 7 ? -3.418 35.906 6.867 1 90.38 7 LYS B C 1
ATOM 1408 O O . LYS B 1 7 ? -2.42 35.219 7.074 1 90.38 7 LYS B O 1
ATOM 1413 N N . THR B 1 8 ? -4.609 35.531 6.34 1 92.31 8 THR B N 1
ATOM 1414 C CA . THR B 1 8 ? -4.73 34.156 5.926 1 92.31 8 THR B CA 1
ATOM 1415 C C . THR B 1 8 ? -3.729 33.812 4.824 1 92.31 8 THR B C 1
ATOM 1417 O O . THR B 1 8 ? -3.041 32.812 4.887 1 92.31 8 THR B O 1
ATOM 1420 N N . LEU B 1 9 ? -3.617 34.656 3.857 1 93.44 9 LEU B N 1
ATOM 1421 C CA . LEU B 1 9 ? -2.67 34.469 2.764 1 93.44 9 LEU B CA 1
ATOM 1422 C C . LEU B 1 9 ? -1.235 34.5 3.277 1 93.44 9 LEU B C 1
ATOM 1424 O O . LEU B 1 9 ? -0.382 33.75 2.777 1 93.44 9 LEU B O 1
ATOM 1428 N N . GLY B 1 10 ? -0.981 35.406 4.227 1 94 10 GLY B N 1
ATOM 1429 C CA . GLY B 1 10 ? 0.337 35.438 4.84 1 94 10 GLY B CA 1
ATOM 1430 C C . GLY B 1 10 ? 0.75 34.125 5.473 1 94 10 GLY B C 1
ATOM 1431 O O . GLY B 1 10 ? 1.85 33.625 5.223 1 94 10 GLY B O 1
ATOM 1432 N N . TRP B 1 11 ? -0.113 33.625 6.289 1 94.44 11 TRP B N 1
ATOM 1433 C CA . TRP B 1 11 ? 0.141 32.344 6.918 1 94.44 11 TRP B CA 1
ATOM 1434 C C . TRP B 1 11 ? 0.33 31.25 5.863 1 94.44 11 TRP B C 1
ATOM 1436 O O . TRP B 1 11 ? 1.201 30.391 6.004 1 94.44 11 TRP B O 1
ATOM 1446 N N . PHE B 1 12 ? -0.528 31.328 4.828 1 96.81 12 PHE B N 1
ATOM 1447 C CA . PHE B 1 12 ? -0.451 30.375 3.729 1 96.81 12 PHE B CA 1
ATOM 1448 C C . PHE B 1 12 ? 0.941 30.375 3.109 1 96.81 12 PHE B C 1
ATOM 1450 O O . PHE B 1 12 ? 1.575 29.328 2.994 1 96.81 12 PHE B O 1
ATOM 1457 N N . VAL B 1 13 ? 1.414 31.484 2.773 1 95.5 13 VAL B N 1
ATOM 1458 C CA . VAL B 1 13 ? 2.684 31.641 2.068 1 95.5 13 VAL B CA 1
ATOM 1459 C C . VAL B 1 13 ? 3.838 31.266 2.994 1 95.5 13 VAL B C 1
ATOM 1461 O O . VAL B 1 13 ? 4.746 30.531 2.598 1 95.5 13 VAL B O 1
ATOM 1464 N N . VAL B 1 14 ? 3.83 31.703 4.238 1 94.56 14 VAL B N 1
ATOM 1465 C CA . VAL B 1 14 ? 4.91 31.453 5.191 1 94.56 14 VAL B CA 1
ATOM 1466 C C . VAL B 1 14 ? 5.039 29.969 5.457 1 94.56 14 VAL B C 1
ATOM 1468 O O . VAL B 1 14 ? 6.148 29.422 5.453 1 94.56 14 VAL B O 1
ATOM 1471 N N . LEU B 1 15 ? 3.953 29.328 5.66 1 96.31 15 LEU B N 1
ATOM 1472 C CA . LEU B 1 15 ? 3.98 27.906 5.988 1 96.31 15 LEU B CA 1
ATOM 1473 C C . LEU B 1 15 ? 4.402 27.078 4.781 1 96.31 15 LEU B C 1
ATOM 1475 O O . LEU B 1 15 ? 5.16 26.125 4.918 1 96.31 15 LEU B O 1
ATOM 1479 N N . VAL B 1 16 ? 3.936 27.469 3.594 1 95.62 16 VAL B N 1
ATOM 1480 C CA . VAL B 1 16 ? 4.316 26.766 2.373 1 95.62 16 VAL B CA 1
ATOM 1481 C C . VAL B 1 16 ? 5.82 26.906 2.141 1 95.62 16 VAL B C 1
ATOM 1483 O O . VAL B 1 16 ? 6.508 25.938 1.854 1 95.62 16 VAL B O 1
ATOM 1486 N N . LEU B 1 17 ? 6.32 28.125 2.279 1 93.88 17 LEU B N 1
ATOM 1487 C CA . LEU B 1 17 ? 7.738 28.391 2.049 1 93.88 17 LEU B CA 1
ATOM 1488 C C . LEU B 1 17 ? 8.602 27.641 3.057 1 93.88 17 LEU B C 1
ATOM 1490 O O . LEU B 1 17 ? 9.602 27.016 2.688 1 93.88 17 LEU B O 1
ATOM 1494 N N . ALA B 1 18 ? 8.164 27.656 4.32 1 92.25 18 ALA B N 1
ATOM 1495 C CA . ALA B 1 18 ? 8.906 26.953 5.363 1 92.25 18 ALA B CA 1
ATOM 1496 C C . ALA B 1 18 ? 8.922 25.453 5.098 1 92.25 18 ALA B C 1
ATOM 1498 O O . ALA B 1 18 ? 9.953 24.797 5.266 1 92.25 18 ALA B O 1
ATOM 1499 N N . GLN B 1 19 ? 7.801 24.922 4.605 1 93.31 19 GLN B N 1
ATOM 1500 C CA . GLN B 1 19 ? 7.684 23.484 4.363 1 93.31 19 GLN B CA 1
ATOM 1501 C C . GLN B 1 19 ? 8.516 23.062 3.152 1 93.31 19 GLN B C 1
ATOM 1503 O O . GLN B 1 19 ? 9.32 22.141 3.242 1 93.31 19 GLN B O 1
ATOM 1508 N N . VAL B 1 20 ? 8.398 23.75 2.039 1 89.81 20 VAL B N 1
ATOM 1509 C CA . VAL B 1 20 ? 8.961 23.359 0.755 1 89.81 20 VAL B CA 1
ATOM 1510 C C . VAL B 1 20 ? 10.469 23.609 0.751 1 89.81 20 VAL B C 1
ATOM 1512 O O . VAL B 1 20 ? 11.234 22.812 0.214 1 89.81 20 VAL B O 1
ATOM 1515 N N . PHE B 1 21 ? 10.961 24.609 1.474 1 86.5 21 PHE B N 1
ATOM 1516 C CA . PHE B 1 21 ? 12.359 24.984 1.349 1 86.5 21 PHE B CA 1
ATOM 1517 C C . PHE B 1 21 ? 13.18 24.422 2.508 1 86.5 21 PHE B C 1
ATOM 1519 O O . PHE B 1 21 ? 14.391 24.234 2.387 1 86.5 21 PHE B O 1
ATOM 1526 N N . VAL B 1 22 ? 12.5 24.078 3.635 1 84.44 22 VAL B N 1
ATOM 1527 C CA . VAL B 1 22 ? 13.297 23.719 4.805 1 84.44 22 VAL B CA 1
ATOM 1528 C C . VAL B 1 22 ? 12.836 22.359 5.348 1 84.44 22 VAL B C 1
ATOM 1530 O O . VAL B 1 22 ? 13.586 21.391 5.328 1 84.44 22 VAL B O 1
ATOM 1533 N N . LEU B 1 23 ? 11.586 22.203 5.668 1 87.5 23 LEU B N 1
ATOM 1534 C CA . LEU B 1 23 ? 11.125 21.109 6.516 1 87.5 23 LEU B CA 1
ATOM 1535 C C . LEU B 1 23 ? 10.977 19.828 5.703 1 87.5 23 LEU B C 1
ATOM 1537 O O . LEU B 1 23 ? 11.086 18.734 6.254 1 87.5 23 LEU B O 1
ATOM 1541 N N . ASN B 1 24 ? 10.797 19.938 4.363 1 85.19 24 ASN B N 1
ATOM 1542 C CA . ASN B 1 24 ? 10.695 18.75 3.508 1 85.19 24 ASN B CA 1
ATOM 1543 C C . ASN B 1 24 ? 12.008 17.984 3.459 1 85.19 24 ASN B C 1
ATOM 1545 O O . ASN B 1 24 ? 12.031 16.812 3.092 1 85.19 24 ASN B O 1
ATOM 1549 N N . TYR B 1 25 ? 13.062 18.609 3.852 1 78.06 25 TYR B N 1
ATOM 1550 C CA . TYR B 1 25 ? 14.383 18 3.752 1 78.06 25 TYR B CA 1
ATOM 1551 C C . TYR B 1 25 ? 14.852 17.469 5.109 1 78.06 25 TYR B C 1
ATOM 1553 O O . TYR B 1 25 ? 15.953 16.938 5.23 1 78.06 25 TYR B O 1
ATOM 1561 N N . ILE B 1 26 ? 13.984 17.656 6.07 1 79.31 26 ILE B N 1
ATOM 1562 C CA . ILE B 1 26 ? 14.328 17.188 7.41 1 79.31 26 ILE B CA 1
ATOM 1563 C C . ILE B 1 26 ? 13.664 15.828 7.66 1 79.31 26 ILE B C 1
ATOM 1565 O O . ILE B 1 26 ? 12.445 15.688 7.551 1 79.31 26 ILE B O 1
ATOM 1569 N N . HIS B 1 27 ? 14.484 14.773 7.797 1 81.88 27 HIS B N 1
ATOM 1570 C CA . HIS B 1 27 ? 14.039 13.438 8.172 1 81.88 27 HIS B CA 1
ATOM 1571 C C . HIS B 1 27 ? 14.727 12.969 9.445 1 81.88 27 HIS B C 1
ATOM 1573 O O . HIS B 1 27 ? 15.812 12.383 9.391 1 81.88 27 HIS B O 1
ATOM 1579 N N . LEU B 1 28 ? 14.016 13.203 10.609 1 74.75 28 LEU B N 1
ATOM 1580 C CA . LEU B 1 28 ? 14.594 12.82 11.891 1 74.75 28 LEU B CA 1
ATOM 1581 C C . LEU B 1 28 ? 14.562 11.305 12.078 1 74.75 28 LEU B C 1
ATOM 1583 O O . LEU B 1 28 ? 13.516 10.68 11.891 1 74.75 28 LEU B O 1
ATOM 1587 N N . PHE B 1 29 ? 15.641 10.688 12.359 1 71.25 29 PHE B N 1
ATOM 1588 C CA . PHE B 1 29 ? 15.82 9.25 12.562 1 71.25 29 PHE B CA 1
ATOM 1589 C C . PHE B 1 29 ? 15.492 8.484 11.289 1 71.25 29 PHE B C 1
ATOM 1591 O O . PHE B 1 29 ? 15.211 7.285 11.336 1 71.25 29 PHE B O 1
ATOM 1598 N N . GLY B 1 30 ? 15.344 9.227 10.148 1 71.69 30 GLY B N 1
ATOM 1599 C CA . GLY B 1 30 ? 15.141 8.617 8.844 1 71.69 30 GLY B CA 1
ATOM 1600 C C . GLY B 1 30 ? 13.672 8.445 8.492 1 71.69 30 GLY B C 1
ATOM 1601 O O . GLY B 1 30 ? 13.344 8.016 7.383 1 71.69 30 GLY B O 1
ATOM 1602 N N . PHE B 1 31 ? 12.758 8.75 9.531 1 72.12 31 PHE B N 1
ATOM 1603 C CA . PHE B 1 31 ? 11.367 8.438 9.219 1 72.12 31 PHE B CA 1
ATOM 1604 C C . PHE B 1 31 ? 10.453 9.602 9.594 1 72.12 31 PHE B C 1
ATOM 1606 O O . PHE B 1 31 ? 9.344 9.719 9.07 1 72.12 31 PHE B O 1
ATOM 1613 N N . ALA B 1 32 ? 10.883 10.461 10.445 1 83.19 32 ALA B N 1
ATOM 1614 C CA . ALA B 1 32 ? 9.984 11.484 10.977 1 83.19 32 ALA B CA 1
ATOM 1615 C C . ALA B 1 32 ? 10.18 12.812 10.25 1 83.19 32 ALA B C 1
ATOM 1617 O O . ALA B 1 32 ? 11.289 13.352 10.211 1 83.19 32 ALA B O 1
ATOM 1618 N N . THR B 1 33 ? 9.211 13.344 9.609 1 87.44 33 THR B N 1
ATOM 1619 C CA . THR B 1 33 ? 9.227 14.625 8.914 1 87.44 33 THR B CA 1
ATOM 1620 C C . THR B 1 33 ? 8.227 15.594 9.539 1 87.44 33 THR B C 1
ATOM 1622 O O . THR B 1 33 ? 7.055 15.266 9.719 1 87.44 33 THR B O 1
ATOM 1625 N N . PRO B 1 34 ? 8.68 16.766 9.953 1 90.94 34 PRO B N 1
ATOM 1626 C CA . PRO B 1 34 ? 7.754 17.766 10.508 1 90.94 34 PRO B CA 1
ATOM 1627 C C . PRO B 1 34 ? 6.828 18.359 9.453 1 90.94 34 PRO B C 1
ATOM 1629 O O . PRO B 1 34 ? 7.285 18.766 8.375 1 90.94 34 PRO B O 1
ATOM 1632 N N . LEU B 1 35 ? 5.57 18.375 9.711 1 94.5 35 LEU B N 1
ATOM 1633 C CA . LEU B 1 35 ? 4.555 18.875 8.797 1 94.5 35 LEU B CA 1
ATOM 1634 C C . LEU B 1 35 ? 3.727 19.969 9.461 1 94.5 35 LEU B C 1
ATOM 1636 O O . LEU B 1 35 ? 2.502 19.859 9.562 1 94.5 35 LEU B O 1
ATOM 1640 N N . PRO B 1 36 ? 4.367 21.109 9.82 1 94.69 36 PRO B N 1
ATOM 1641 C CA . PRO B 1 36 ? 3.656 22.125 10.594 1 94.69 36 PRO B CA 1
ATOM 1642 C C . PRO B 1 36 ? 2.676 22.938 9.742 1 94.69 36 PRO B C 1
ATOM 1644 O O . PRO B 1 36 ? 1.867 23.703 10.281 1 94.69 36 PRO B O 1
ATOM 1647 N N . TYR B 1 37 ? 2.682 22.75 8.398 1 96.06 37 TYR B N 1
ATOM 1648 C CA . TYR B 1 37 ? 1.778 23.516 7.547 1 96.06 37 TYR B CA 1
ATOM 1649 C C . TYR B 1 37 ? 0.325 23.156 7.832 1 96.06 37 TYR B C 1
ATOM 1651 O O . TYR B 1 37 ? -0.589 23.875 7.441 1 96.06 37 TYR B O 1
ATOM 1659 N N . ILE B 1 38 ? 0.093 22.062 8.531 1 96.62 38 ILE B N 1
ATOM 1660 C CA . ILE B 1 38 ? -1.266 21.672 8.891 1 96.62 38 ILE B CA 1
ATOM 1661 C C . ILE B 1 38 ? -1.87 22.719 9.82 1 96.62 38 ILE B C 1
ATOM 1663 O O . ILE B 1 38 ? -3.092 22.797 9.984 1 96.62 38 ILE B O 1
ATOM 1667 N N . TYR B 1 39 ? -1.011 23.562 10.484 1 96.44 39 TYR B N 1
ATOM 1668 C CA . TYR B 1 39 ? -1.431 24.641 11.375 1 96.44 39 TYR B CA 1
ATOM 1669 C C . TYR B 1 39 ? -2.375 25.594 10.656 1 96.44 39 TYR B C 1
ATOM 1671 O O . TYR B 1 39 ? -3.277 26.172 11.273 1 96.44 39 TYR B O 1
ATOM 1679 N N . PHE B 1 40 ? -2.172 25.719 9.352 1 96.81 40 PHE B N 1
ATOM 1680 C CA . PHE B 1 40 ? -2.996 26.594 8.531 1 96.81 40 PHE B CA 1
ATOM 1681 C C . PHE B 1 40 ? -4.473 26.281 8.703 1 96.81 40 PHE B C 1
ATOM 1683 O O . PHE B 1 40 ? -5.309 27.172 8.805 1 96.81 40 PHE B O 1
ATOM 1690 N N . ILE B 1 41 ? -4.801 24.953 8.773 1 95.94 41 ILE B N 1
ATOM 1691 C CA . ILE B 1 41 ? -6.18 24.5 8.891 1 95.94 41 ILE B CA 1
ATOM 1692 C C . ILE B 1 41 ? -6.695 24.766 10.305 1 95.94 41 ILE B C 1
ATOM 1694 O O . ILE B 1 41 ? -7.883 25.031 10.5 1 95.94 41 ILE B O 1
ATOM 1698 N N . PHE B 1 42 ? -5.773 24.812 11.273 1 94.44 42 PHE B N 1
ATOM 1699 C CA . PHE B 1 42 ? -6.156 25.016 12.664 1 94.44 42 PHE B CA 1
ATOM 1700 C C . PHE B 1 42 ? -6.617 26.453 12.891 1 94.44 42 PHE B C 1
ATOM 1702 O O . PHE B 1 42 ? -7.312 26.734 13.867 1 94.44 42 PHE B O 1
ATOM 1709 N N . LEU B 1 43 ? -6.277 27.375 12.031 1 92.94 43 LEU B N 1
ATOM 1710 C CA . LEU B 1 43 ? -6.461 28.812 12.234 1 92.94 43 LEU B CA 1
ATOM 1711 C C . LEU B 1 43 ? -7.891 29.234 11.898 1 92.94 43 LEU B C 1
ATOM 1713 O O . LEU B 1 43 ? -8.328 30.328 12.273 1 92.94 43 LEU B O 1
ATOM 1717 N N . PHE B 1 44 ? -8.641 28.422 11.227 1 92.38 44 PHE B N 1
ATOM 1718 C CA . PHE B 1 44 ? -9.945 28.844 10.727 1 92.38 44 PHE B CA 1
ATOM 1719 C C . PHE B 1 44 ? -10.969 28.875 11.859 1 92.38 44 PHE B C 1
ATOM 1721 O O . PHE B 1 44 ? -11 27.969 12.695 1 92.38 44 PHE B O 1
ATOM 1728 N N . ARG B 1 45 ? -11.758 29.953 11.789 1 88 45 ARG B N 1
ATOM 1729 C CA . ARG B 1 45 ? -12.734 30.172 12.844 1 88 45 ARG B CA 1
ATOM 1730 C C . ARG B 1 45 ? -13.961 29.281 12.648 1 88 45 ARG B C 1
ATOM 1732 O O . ARG B 1 45 ? -14.141 28.688 11.586 1 88 45 ARG B O 1
ATOM 1739 N N . ARG B 1 46 ? -14.742 29.203 13.688 1 83.06 46 ARG B N 1
ATOM 1740 C CA . ARG B 1 46 ? -15.914 28.328 13.75 1 83.06 46 ARG B CA 1
ATOM 1741 C C . ARG B 1 46 ? -16.922 28.688 12.664 1 83.06 46 ARG B C 1
ATOM 1743 O O . ARG B 1 46 ? -17.531 27.812 12.062 1 83.06 46 ARG B O 1
ATOM 1750 N N . ASN B 1 47 ? -17.156 29.906 12.188 1 83.31 47 ASN B N 1
ATOM 1751 C CA . ASN B 1 47 ? -18.172 30.344 11.25 1 83.31 47 ASN B CA 1
ATOM 1752 C C . ASN B 1 47 ? -17.609 30.531 9.852 1 83.31 47 ASN B C 1
ATOM 1754 O O . ASN B 1 47 ? -18.266 31.109 8.984 1 83.31 47 ASN B O 1
ATOM 1758 N N . TYR B 1 48 ? -16.328 30.094 9.68 1 87.62 48 TYR B N 1
ATOM 1759 C CA . TYR B 1 48 ? -15.773 30.156 8.336 1 87.62 48 TYR B CA 1
ATOM 1760 C C . TYR B 1 48 ? -16.453 29.141 7.418 1 87.62 48 TYR B C 1
ATOM 1762 O O . TYR B 1 48 ? -16.703 28 7.812 1 87.62 48 TYR B O 1
ATOM 1770 N N . PRO B 1 49 ? -16.906 29.562 6.25 1 89.38 49 PRO B N 1
ATOM 1771 C CA . PRO B 1 49 ? -17.562 28.609 5.344 1 89.38 49 PRO B CA 1
ATOM 1772 C C . PRO B 1 49 ? -16.719 27.375 5.074 1 89.38 49 PRO B C 1
ATOM 1774 O O . PRO B 1 49 ? -15.555 27.484 4.699 1 89.38 49 PRO B O 1
ATOM 1777 N N . GLN B 1 50 ? -17.344 26.281 5.262 1 89.62 50 GLN B N 1
ATOM 1778 C CA . GLN B 1 50 ? -16.656 25 5.152 1 89.62 50 GLN B CA 1
ATOM 1779 C C . GLN B 1 50 ? -16.031 24.828 3.771 1 89.62 50 GLN B C 1
ATOM 1781 O O . GLN B 1 50 ? -14.914 24.328 3.648 1 89.62 50 GLN B O 1
ATOM 1786 N N . TRP B 1 51 ? -16.828 25.188 2.738 1 90.19 51 TRP B N 1
ATOM 1787 C CA . TRP B 1 51 ? -16.328 25.016 1.377 1 90.19 51 TRP B CA 1
ATOM 1788 C C . TRP B 1 51 ? -15.039 25.797 1.169 1 90.19 51 TRP B C 1
ATOM 1790 O O . TRP B 1 51 ? -14.164 25.375 0.412 1 90.19 51 TRP B O 1
ATOM 1800 N N . ALA B 1 52 ? -14.852 26.906 1.81 1 92.94 52 ALA B N 1
ATOM 1801 C CA . ALA B 1 52 ? -13.656 27.734 1.679 1 92.94 52 ALA B CA 1
ATOM 1802 C C . ALA B 1 52 ? -12.461 27.094 2.381 1 92.94 52 ALA B C 1
ATOM 1804 O O . ALA B 1 52 ? -11.344 27.141 1.875 1 92.94 52 ALA B O 1
ATOM 1805 N N . ILE B 1 53 ? -12.75 26.516 3.543 1 94.19 53 ILE B N 1
ATOM 1806 C CA . ILE B 1 53 ? -11.695 25.828 4.273 1 94.19 53 ILE B CA 1
ATOM 1807 C C . ILE B 1 53 ? -11.141 24.688 3.43 1 94.19 53 ILE B C 1
ATOM 1809 O O . ILE B 1 53 ? -9.922 24.516 3.318 1 94.19 53 ILE B O 1
ATOM 1813 N N . ILE B 1 54 ? -12.055 24 2.824 1 93.62 54 ILE B N 1
ATOM 1814 C CA . ILE B 1 54 ? -11.688 22.859 2 1 93.62 54 ILE B CA 1
ATOM 1815 C C . ILE B 1 54 ? -10.883 23.328 0.792 1 93.62 54 ILE B C 1
ATOM 1817 O O . ILE B 1 54 ? -9.859 22.734 0.445 1 93.62 54 ILE B O 1
ATOM 1821 N N . LEU B 1 55 ? -11.305 24.375 0.204 1 95.25 55 LEU B N 1
ATOM 1822 C CA . LEU B 1 55 ? -10.609 24.906 -0.959 1 95.25 55 LEU B CA 1
ATOM 1823 C C . LEU B 1 55 ? -9.203 25.359 -0.59 1 95.25 55 LEU B C 1
ATOM 1825 O O . LEU B 1 55 ? -8.242 25.094 -1.322 1 95.25 55 LEU B O 1
ATOM 1829 N N . TRP B 1 56 ? -9.031 26.062 0.548 1 95.31 56 TRP B N 1
ATOM 1830 C CA . TRP B 1 56 ? -7.719 26.484 1.024 1 95.31 56 TRP B CA 1
ATOM 1831 C C . TRP B 1 56 ? -6.812 25.297 1.281 1 95.31 56 TRP B C 1
ATOM 1833 O O . TRP B 1 56 ? -5.641 25.297 0.896 1 95.31 56 TRP B O 1
ATOM 1843 N N . GLY B 1 57 ? -7.398 24.359 1.992 1 97.06 57 GLY B N 1
ATOM 1844 C CA . GLY B 1 57 ? -6.629 23.156 2.262 1 97.06 57 GLY B CA 1
ATOM 1845 C C . GLY B 1 57 ? -6.164 22.453 1.003 1 97.06 57 GLY B C 1
ATOM 1846 O O . GLY B 1 57 ? -5.004 22.047 0.908 1 97.06 57 GLY B O 1
ATOM 1847 N N . PHE B 1 58 ? -7.047 22.406 0.025 1 96.81 58 PHE B N 1
ATOM 1848 C CA . PHE B 1 58 ? -6.734 21.766 -1.248 1 96.81 58 PHE B CA 1
ATOM 1849 C C . PHE B 1 58 ? -5.621 22.516 -1.971 1 96.81 58 PHE B C 1
ATOM 1851 O O . PHE B 1 58 ? -4.684 21.906 -2.482 1 96.81 58 PHE B O 1
ATOM 1858 N N . LEU B 1 59 ? -5.754 23.781 -2.023 1 96.31 59 LEU B N 1
ATOM 1859 C CA . LEU B 1 59 ? -4.781 24.609 -2.723 1 96.31 59 LEU B CA 1
ATOM 1860 C C . LEU B 1 59 ? -3.406 24.5 -2.066 1 96.31 59 LEU B C 1
ATOM 1862 O O . LEU B 1 59 ? -2.393 24.375 -2.758 1 96.31 59 LEU B O 1
ATOM 1866 N N . MET B 1 60 ? -3.389 24.562 -0.804 1 96.94 60 MET B N 1
ATOM 1867 C CA . MET B 1 60 ? -2.109 24.438 -0.109 1 96.94 60 MET B CA 1
ATOM 1868 C C . MET B 1 60 ? -1.485 23.062 -0.355 1 96.94 60 MET B C 1
ATOM 1870 O O . MET B 1 60 ? -0.293 22.969 -0.653 1 96.94 60 MET B O 1
ATOM 1874 N N . GLY B 1 61 ? -2.301 22.047 -0.184 1 96.44 61 GLY B N 1
ATOM 1875 C CA . GLY B 1 61 ? -1.814 20.703 -0.451 1 96.44 61 GLY B CA 1
ATOM 1876 C C . GLY B 1 61 ? -1.276 20.531 -1.858 1 96.44 61 GLY B C 1
ATOM 1877 O O . GLY B 1 61 ? -0.26 19.859 -2.064 1 96.44 61 GLY B O 1
ATOM 1878 N N . LEU B 1 62 ? -1.908 21.141 -2.803 1 95.06 62 LEU B N 1
ATOM 1879 C CA . LEU B 1 62 ? -1.49 21.047 -4.199 1 95.06 62 LEU B CA 1
ATOM 1880 C C . LEU B 1 62 ? -0.117 21.688 -4.395 1 95.06 62 LEU B C 1
ATOM 1882 O O . LEU B 1 62 ? 0.726 21.141 -5.113 1 95.06 62 LEU B O 1
ATOM 1886 N N . VAL B 1 63 ? 0.073 22.797 -3.773 1 95.25 63 VAL B N 1
ATOM 1887 C CA . VAL B 1 63 ? 1.353 23.484 -3.869 1 95.25 63 VAL B CA 1
ATOM 1888 C C . VAL B 1 63 ? 2.453 22.625 -3.244 1 95.25 63 VAL B C 1
ATOM 1890 O O . VAL B 1 63 ? 3.512 22.438 -3.846 1 95.25 63 VAL B O 1
ATOM 1893 N N . ILE B 1 64 ? 2.213 22.078 -2.096 1 94.5 64 ILE B N 1
ATOM 1894 C CA . ILE B 1 64 ? 3.201 21.266 -1.394 1 94.5 64 ILE B CA 1
ATOM 1895 C C . ILE B 1 64 ? 3.498 20.016 -2.199 1 94.5 64 ILE B C 1
ATOM 1897 O O . ILE B 1 64 ? 4.656 19.594 -2.32 1 94.5 64 ILE B O 1
ATOM 1901 N N . ASP B 1 65 ? 2.482 19.469 -2.812 1 91.5 65 ASP B N 1
ATOM 1902 C CA . ASP B 1 65 ? 2.648 18.266 -3.641 1 91.5 65 ASP B CA 1
ATOM 1903 C C . ASP B 1 65 ? 3.596 18.547 -4.805 1 91.5 65 ASP B C 1
ATOM 1905 O O . ASP B 1 65 ? 4.41 17.688 -5.164 1 91.5 65 ASP B O 1
ATOM 1909 N N . THR B 1 66 ? 3.432 19.656 -5.418 1 90.5 66 THR B N 1
ATOM 1910 C CA . THR B 1 66 ? 4.227 20.016 -6.59 1 90.5 66 THR B CA 1
ATOM 1911 C C . THR B 1 66 ? 5.707 20.094 -6.234 1 90.5 66 THR B C 1
ATOM 1913 O O . THR B 1 66 ? 6.562 19.688 -7.031 1 90.5 66 THR B O 1
ATOM 1916 N N . PHE B 1 67 ? 6.031 20.453 -5.047 1 88.5 67 PHE B N 1
ATOM 1917 C CA . PHE B 1 67 ? 7.422 20.656 -4.656 1 88.5 67 PHE B CA 1
ATOM 1918 C C . PHE B 1 67 ? 7.969 19.422 -3.945 1 88.5 67 PHE B C 1
ATOM 1920 O O . PHE B 1 67 ? 9.18 19.312 -3.732 1 88.5 67 PHE B O 1
ATOM 1927 N N . SER B 1 68 ? 7.164 18.484 -3.436 1 82.81 68 SER B N 1
ATOM 1928 C CA . SER B 1 68 ? 7.613 17.328 -2.682 1 82.81 68 SER B CA 1
ATOM 1929 C C . SER B 1 68 ? 7.57 16.062 -3.535 1 82.81 68 SER B C 1
ATOM 1931 O O . SER B 1 68 ? 7.969 14.984 -3.084 1 82.81 68 SER B O 1
ATOM 1933 N N . ASN B 1 69 ? 7.117 16.047 -4.809 1 78.19 69 ASN B N 1
ATOM 1934 C CA . ASN B 1 69 ? 6.98 14.93 -5.727 1 78.19 69 ASN B CA 1
ATOM 1935 C C . ASN B 1 69 ? 6.059 13.852 -5.156 1 78.19 69 ASN B C 1
ATOM 1937 O O . ASN B 1 69 ? 6.375 12.664 -5.219 1 78.19 69 ASN B O 1
ATOM 1941 N N . THR B 1 70 ? 5.125 14.18 -4.316 1 78.56 70 THR B N 1
ATOM 1942 C CA . THR B 1 70 ? 4.082 13.312 -3.775 1 78.56 70 THR B CA 1
ATOM 1943 C C . THR B 1 70 ? 2.707 13.742 -4.281 1 78.56 70 THR B C 1
ATOM 1945 O O . THR B 1 70 ? 1.896 14.273 -3.518 1 78.56 70 THR B O 1
ATOM 1948 N N . PRO B 1 71 ? 2.508 13.57 -5.609 1 81.31 71 PRO B N 1
ATOM 1949 C CA . PRO B 1 71 ? 1.271 14.102 -6.191 1 81.31 71 PRO B CA 1
ATOM 1950 C C . PRO B 1 71 ? 0.019 13.562 -5.5 1 81.31 71 PRO B C 1
ATOM 1952 O O . PRO B 1 71 ? -0.209 12.352 -5.48 1 81.31 71 PRO B O 1
ATOM 1955 N N . GLY B 1 72 ? -0.769 14.453 -4.941 1 87.88 72 GLY B N 1
ATOM 1956 C CA . GLY B 1 72 ? -2.102 14.156 -4.441 1 87.88 72 GLY B CA 1
ATOM 1957 C C . GLY B 1 72 ? -2.113 13.75 -2.979 1 87.88 72 GLY B C 1
ATOM 1958 O O . GLY B 1 72 ? -3.18 13.602 -2.379 1 87.88 72 GLY B O 1
ATOM 1959 N N . VAL B 1 73 ? -0.959 13.438 -2.389 1 89.69 73 VAL B N 1
ATOM 1960 C CA . VAL B 1 73 ? -0.892 12.938 -1.02 1 89.69 73 VAL B CA 1
ATOM 1961 C C . VAL B 1 73 ? -1.227 14.062 -0.042 1 89.69 73 VAL B C 1
ATOM 1963 O O . VAL B 1 73 ? -2.139 13.93 0.777 1 89.69 73 VAL B O 1
ATOM 1966 N N . SER B 1 74 ? -0.557 15.242 -0.166 1 93.88 74 SER B N 1
ATOM 1967 C CA . SER B 1 74 ? -0.792 16.375 0.732 1 93.88 74 SER B CA 1
ATOM 1968 C C . SER B 1 74 ? -2.154 17 0.477 1 93.88 74 SER B C 1
ATOM 1970 O O . SER B 1 74 ? -2.873 17.344 1.419 1 93.88 74 SER B O 1
ATOM 1972 N N . SER B 1 75 ? -2.486 17.141 -0.839 1 95.25 75 SER B N 1
ATOM 1973 C CA . SER B 1 75 ? -3.758 17.766 -1.177 1 95.25 75 SER B CA 1
ATOM 1974 C C . SER B 1 75 ? -4.938 16.953 -0.65 1 95.25 75 SER B C 1
ATOM 1976 O O . SER B 1 75 ? -5.871 17.516 -0.069 1 95.25 75 SER B O 1
ATOM 1978 N N . ALA B 1 76 ? -4.879 15.633 -0.795 1 93.94 76 ALA B N 1
ATOM 1979 C CA . ALA B 1 76 ? -5.957 14.781 -0.291 1 93.94 76 ALA B CA 1
ATOM 1980 C C . ALA B 1 76 ? -6.02 14.828 1.233 1 93.94 76 ALA B C 1
ATOM 1982 O O . ALA B 1 76 ? -7.098 14.953 1.814 1 93.94 76 ALA B O 1
ATOM 1983 N N . SER B 1 77 ? -4.871 14.711 1.909 1 95.38 77 SER B N 1
ATOM 1984 C CA . SER B 1 77 ? -4.801 14.672 3.367 1 95.38 77 SER B CA 1
ATOM 1985 C C . SER B 1 77 ? -5.266 15.992 3.975 1 95.38 77 SER B C 1
ATOM 1987 O O . SER B 1 77 ? -6.039 16 4.934 1 95.38 77 SER B O 1
ATOM 1989 N N . LEU B 1 78 ? -4.805 17.156 3.387 1 97.31 78 LEU B N 1
ATOM 1990 C CA . LEU B 1 78 ? -5.184 18.469 3.898 1 97.31 78 LEU B CA 1
ATOM 1991 C C . LEU B 1 78 ? -6.668 18.734 3.674 1 97.31 78 LEU B C 1
ATOM 1993 O O . LEU B 1 78 ? -7.332 19.344 4.523 1 97.31 78 LEU B O 1
ATOM 1997 N N . THR B 1 79 ? -7.152 18.344 2.521 1 95 79 THR B N 1
ATOM 1998 C CA . THR B 1 79 ? -8.57 18.5 2.225 1 95 79 THR B CA 1
ATOM 1999 C C . THR B 1 79 ? -9.43 17.734 3.229 1 95 79 THR B C 1
ATOM 2001 O O . THR B 1 79 ? -10.453 18.25 3.684 1 95 79 THR B O 1
ATOM 2004 N N . LEU B 1 80 ? -9.016 16.609 3.559 1 93.5 80 LEU B N 1
ATOM 2005 C CA . LEU B 1 80 ? -9.758 15.797 4.512 1 93.5 80 LEU B CA 1
ATOM 2006 C C . LEU B 1 80 ? -9.797 16.469 5.883 1 93.5 80 LEU B C 1
ATOM 2008 O O . LEU B 1 80 ? -10.859 16.578 6.496 1 93.5 80 LEU B O 1
ATOM 2012 N N . ILE B 1 81 ? -8.633 16.891 6.41 1 95.06 81 ILE B N 1
ATOM 2013 C CA . ILE B 1 81 ? -8.656 17.469 7.75 1 95.06 81 ILE B CA 1
ATOM 2014 C C . ILE B 1 81 ? -9.406 18.797 7.723 1 95.06 81 ILE B C 1
ATOM 2016 O O . ILE B 1 81 ? -10.031 19.188 8.719 1 95.06 81 ILE B O 1
ATOM 2020 N N . ALA B 1 82 ? -9.367 19.516 6.539 1 95.69 82 ALA B N 1
ATOM 2021 C CA . ALA B 1 82 ? -10.156 20.719 6.387 1 95.69 82 ALA B CA 1
ATOM 2022 C C . ALA B 1 82 ? -11.648 20.422 6.512 1 95.69 82 ALA B C 1
ATOM 2024 O O . ALA B 1 82 ? -12.406 21.219 7.082 1 95.69 82 ALA B O 1
ATOM 2025 N N . ALA B 1 83 ? -12.086 19.297 5.984 1 91.81 83 ALA B N 1
ATOM 2026 C CA . ALA B 1 83 ? -13.484 18.875 6.043 1 91.81 83 ALA B CA 1
ATOM 2027 C C . ALA B 1 83 ? -13.883 18.5 7.465 1 91.81 83 ALA B C 1
ATOM 2029 O O . ALA B 1 83 ? -15.023 18.719 7.879 1 91.81 83 ALA B O 1
ATOM 2030 N N . ILE B 1 84 ? -12.945 18.016 8.219 1 90.75 84 ILE B N 1
ATOM 2031 C CA . ILE B 1 84 ? -13.227 17.469 9.539 1 90.75 84 ILE B CA 1
ATOM 2032 C C . ILE B 1 84 ? -13.039 18.547 10.602 1 90.75 84 ILE B C 1
ATOM 2034 O O . ILE B 1 84 ? -13.633 18.484 11.68 1 90.75 84 ILE B O 1
ATOM 2038 N N . GLN B 1 85 ? -12.305 19.578 10.312 1 93 85 GLN B N 1
ATOM 2039 C CA . GLN B 1 85 ? -11.875 20.609 11.258 1 93 85 GLN B CA 1
ATOM 2040 C C . GLN B 1 85 ? -13.07 21.203 12 1 93 85 GLN B C 1
ATOM 2042 O O . GLN B 1 85 ? -13.055 21.312 13.227 1 93 85 GLN B O 1
ATOM 2047 N N . PRO B 1 86 ? -14.188 21.562 11.297 1 87.19 86 PRO B N 1
ATOM 2048 C CA . PRO B 1 86 ? -15.305 22.156 12.039 1 87.19 86 PRO B CA 1
ATOM 2049 C C . PRO B 1 86 ? -15.945 21.188 13.031 1 87.19 86 PRO B C 1
ATOM 2051 O O . PRO B 1 86 ? -16.391 21.594 14.102 1 87.19 86 PRO B O 1
ATOM 2054 N N . CYS B 1 87 ? -15.922 19.969 12.664 1 84.69 87 CYS B N 1
ATOM 2055 C CA . CYS B 1 87 ? -16.484 18.953 13.523 1 84.69 87 CYS B CA 1
ATOM 2056 C C . CYS B 1 87 ? -15.609 18.719 14.75 1 84.69 87 CYS B C 1
ATOM 2058 O O . CYS B 1 87 ? -16.109 18.469 15.844 1 84.69 87 CYS B O 1
ATOM 2060 N N . MET B 1 88 ? -14.312 18.828 14.562 1 84.31 88 MET B N 1
ATOM 2061 C CA . MET B 1 88 ? -13.367 18.578 15.648 1 84.31 88 MET B CA 1
ATOM 2062 C C . MET B 1 88 ? -13.312 19.766 16.594 1 84.31 88 MET B C 1
ATOM 2064 O O . MET B 1 88 ? -13.023 19.594 17.781 1 84.31 88 MET B O 1
ATOM 2068 N N . LEU B 1 89 ? -13.633 20.984 16.125 1 86.31 89 LEU B N 1
ATOM 2069 C CA . LEU B 1 89 ? -13.57 22.203 16.922 1 86.31 89 LEU B CA 1
ATOM 2070 C C . LEU B 1 89 ? -14.805 22.344 17.797 1 86.31 89 LEU B C 1
ATOM 2072 O O . LEU B 1 89 ? -14.727 22.891 18.906 1 86.31 89 LEU B O 1
ATOM 2076 N N . ARG B 1 90 ? -15.898 21.766 17.469 1 80.94 90 ARG B N 1
ATOM 2077 C CA . ARG B 1 90 ? -17.203 21.969 18.078 1 80.94 90 ARG B CA 1
ATOM 2078 C C . ARG B 1 90 ? -17.219 21.5 19.531 1 80.94 90 ARG B C 1
ATOM 2080 O O . ARG B 1 90 ? -17.688 22.203 20.422 1 80.94 90 ARG B O 1
ATOM 2087 N N . PRO B 1 91 ? -16.656 20.344 19.766 1 76.06 91 PRO B N 1
ATOM 2088 C CA . PRO B 1 91 ? -16.688 19.875 21.156 1 76.06 91 PRO B CA 1
ATOM 2089 C C . PRO B 1 91 ? -15.844 20.719 22.094 1 76.06 91 PRO B C 1
ATOM 2091 O O . PRO B 1 91 ? -16.031 20.672 23.312 1 76.06 91 PRO B O 1
ATOM 2094 N N . PHE B 1 92 ? -14.984 21.562 21.609 1 78 92 PHE B N 1
ATOM 2095 C CA . PHE B 1 92 ? -14.031 22.297 22.438 1 78 92 PHE B CA 1
ATOM 2096 C C . PHE B 1 92 ? -14.5 23.719 22.672 1 78 92 PHE B C 1
ATOM 2098 O O . PHE B 1 92 ? -13.859 24.484 23.406 1 78 92 PHE B O 1
ATOM 2105 N N . ILE B 1 93 ? -15.484 24.078 21.969 1 75.38 93 ILE B N 1
ATOM 2106 C CA . ILE B 1 93 ? -16 25.438 22.109 1 75.38 93 ILE B CA 1
ATOM 2107 C C . ILE B 1 93 ? -17.25 25.406 22.984 1 75.38 93 ILE B C 1
ATOM 2109 O O . ILE B 1 93 ? -18.109 24.516 22.844 1 75.38 93 ILE B O 1
ATOM 2113 N N . SER B 1 94 ? -17.234 26.188 24.109 1 69.44 94 SER B N 1
ATOM 2114 C CA . SER B 1 94 ? -18.438 26.328 24.922 1 69.44 94 SER B CA 1
ATOM 2115 C C . SER B 1 94 ? -19.578 26.938 24.141 1 69.44 94 SER B C 1
ATOM 2117 O O . SER B 1 94 ? -19.359 27.734 23.219 1 69.44 94 SER B O 1
ATOM 2119 N N . ARG B 1 95 ? -20.656 26.312 24.219 1 63.34 95 ARG B N 1
ATOM 2120 C CA . ARG B 1 95 ? -21.891 26.75 23.578 1 63.34 95 ARG B CA 1
ATOM 2121 C C . ARG B 1 95 ? -22.062 28.266 23.703 1 63.34 95 ARG B C 1
ATOM 2123 O O . ARG B 1 95 ? -22.688 28.891 22.844 1 63.34 95 ARG B O 1
ATOM 2130 N N . ASP B 1 96 ? -21.516 28.891 24.734 1 63.69 96 ASP B N 1
ATOM 2131 C CA . ASP B 1 96 ? -21.734 30.312 25 1 63.69 96 ASP B CA 1
ATOM 2132 C C . ASP B 1 96 ? -20.656 31.156 24.359 1 63.69 96 ASP B C 1
ATOM 2134 O O . ASP B 1 96 ? -20.625 32.375 24.531 1 63.69 96 ASP B O 1
ATOM 2138 N N . SER B 1 97 ? -19.797 30.516 23.641 1 64.06 97 SER B N 1
ATOM 2139 C CA . SER B 1 97 ? -18.672 31.25 23.078 1 64.06 97 SER B CA 1
ATOM 2140 C C . SER B 1 97 ? -19.078 32 21.828 1 64.06 97 SER B C 1
ATOM 2142 O O . SER B 1 97 ? -20.109 31.719 21.219 1 64.06 97 SER B O 1
ATOM 2144 N N . ALA B 1 98 ? -18.344 33.031 21.562 1 64.75 98 ALA B N 1
ATOM 2145 C CA . ALA B 1 98 ? -18.609 33.906 20.422 1 64.75 98 ALA B CA 1
ATOM 2146 C C . ALA B 1 98 ? -18.656 33.125 19.109 1 64.75 98 ALA B C 1
ATOM 2148 O O . ALA B 1 98 ? -17.922 32.125 18.953 1 64.75 98 ALA B O 1
ATOM 2149 N N . GLU B 1 99 ? -19.562 33.406 18.375 1 65.31 99 GLU B N 1
ATOM 2150 C CA . GLU B 1 99 ? -19.828 32.75 17.078 1 65.31 99 GLU B CA 1
ATOM 2151 C C . GLU B 1 99 ? -18.594 32.781 16.188 1 65.31 99 GLU B C 1
ATOM 2153 O O . GLU B 1 99 ? -18.422 31.922 15.336 1 65.31 99 GLU B O 1
ATOM 2158 N N . ASP B 1 100 ? -17.766 33.781 16.406 1 69.25 100 ASP B N 1
ATOM 2159 C CA . ASP B 1 100 ? -16.609 33.938 15.516 1 69.25 100 ASP B CA 1
ATOM 2160 C C . ASP B 1 100 ? -15.312 33.656 16.25 1 69.25 100 ASP B C 1
ATOM 2162 O O . ASP B 1 100 ? -14.305 34.344 16.047 1 69.25 100 ASP B O 1
ATOM 2166 N N . LEU B 1 101 ? -15.359 32.625 17 1 79.31 101 LEU B N 1
ATOM 2167 C CA . LEU B 1 101 ? -14.203 32.312 17.828 1 79.31 101 LEU B CA 1
ATOM 2168 C C . LEU B 1 101 ? -13.102 31.656 17 1 79.31 101 LEU B C 1
ATOM 2170 O O . LEU B 1 101 ? -13.375 30.766 16.203 1 79.31 101 LEU B O 1
ATOM 2174 N N . LYS B 1 102 ? -11.938 32.25 17.031 1 85.06 102 LYS B N 1
ATOM 2175 C CA . LYS B 1 102 ? -10.734 31.688 16.438 1 85.06 102 LYS B CA 1
ATOM 2176 C C . LYS B 1 102 ? -10.039 30.719 17.391 1 85.06 102 LYS B C 1
ATOM 2178 O O . LYS B 1 102 ? -9.734 31.078 18.531 1 85.06 102 LYS B O 1
ATOM 2183 N N . PRO B 1 103 ? -9.938 29.5 16.875 1 88.19 103 PRO B N 1
ATOM 2184 C CA . PRO B 1 103 ? -9.289 28.531 17.781 1 88.19 103 PRO B CA 1
ATOM 2185 C C . PRO B 1 103 ? -7.855 28.922 18.125 1 88.19 103 PRO B C 1
ATOM 2187 O O . PRO B 1 103 ? -7.117 29.406 17.266 1 88.19 103 PRO B O 1
ATOM 2190 N N . GLY B 1 104 ? -7.535 28.891 19.359 1 88.06 104 GLY B N 1
ATOM 2191 C CA . GLY B 1 104 ? -6.227 29.203 19.922 1 88.06 104 GLY B CA 1
ATOM 2192 C C . GLY B 1 104 ? -6.125 28.891 21.406 1 88.06 104 GLY B C 1
ATOM 2193 O O . GLY B 1 104 ? -7.109 28.5 22.031 1 88.06 104 GLY B O 1
ATOM 2194 N N . ILE B 1 105 ? -4.945 29 21.859 1 87.5 105 ILE B N 1
ATOM 2195 C CA . ILE B 1 105 ? -4.703 28.75 23.266 1 87.5 105 ILE B CA 1
ATOM 2196 C C . ILE B 1 105 ? -5.449 29.781 24.109 1 87.5 105 ILE B C 1
ATOM 2198 O O . ILE B 1 105 ? -6 29.453 25.172 1 87.5 105 ILE B O 1
ATOM 2202 N N . ALA B 1 106 ? -5.566 30.969 23.656 1 85.44 106 ALA B N 1
ATOM 2203 C CA . ALA B 1 106 ? -6.211 32.062 24.359 1 85.44 106 ALA B CA 1
ATOM 2204 C C . ALA B 1 106 ? -7.719 31.875 24.422 1 85.44 106 ALA B C 1
ATOM 2206 O O . ALA B 1 106 ? -8.359 32.25 25.406 1 85.44 106 ALA B O 1
ATOM 2207 N N . THR B 1 107 ? -8.281 31.234 23.469 1 84.5 107 THR B N 1
ATOM 2208 C CA . THR B 1 107 ? -9.734 31.109 23.375 1 84.5 107 THR B CA 1
ATOM 2209 C C . THR B 1 107 ? -10.195 29.766 23.938 1 84.5 107 THR B C 1
ATOM 2211 O O . THR B 1 107 ? -11.188 29.703 24.672 1 84.5 107 THR B O 1
ATOM 2214 N N . LEU B 1 108 ? -9.484 28.703 23.688 1 85.19 108 LEU B N 1
ATOM 2215 C CA . LEU B 1 108 ? -9.914 27.359 24.078 1 85.19 108 LEU B CA 1
ATOM 2216 C C . LEU B 1 108 ? -9.273 26.953 25.406 1 85.19 108 LEU B C 1
ATOM 2218 O O . LEU B 1 108 ? -9.852 26.172 26.156 1 85.19 108 LEU B O 1
ATOM 2222 N N . GLY B 1 109 ? -8.086 27.484 25.734 1 86.81 109 GLY B N 1
ATOM 2223 C CA . GLY B 1 109 ? -7.27 26.969 26.828 1 86.81 109 GLY B CA 1
ATOM 2224 C C . GLY B 1 109 ? -6.188 26.016 26.359 1 86.81 109 GLY B C 1
ATOM 2225 O O . GLY B 1 109 ? -6.289 25.422 25.281 1 86.81 109 GLY B O 1
ATOM 2226 N N . TYR B 1 110 ? -5.164 25.812 27.156 1 88.94 110 TYR B N 1
ATOM 2227 C CA . TYR B 1 110 ? -3.988 25.031 26.812 1 88.94 110 TYR B CA 1
ATOM 2228 C C . TYR B 1 110 ? -4.359 23.562 26.594 1 88.94 110 TYR B C 1
ATOM 2230 O O . TYR B 1 110 ? -4 22.969 25.578 1 88.94 110 TYR B O 1
ATOM 2238 N N . GLY B 1 111 ? -5.129 23.047 27.469 1 89.5 111 GLY B N 1
ATOM 2239 C CA . GLY B 1 111 ? -5.473 21.625 27.391 1 89.5 111 GLY B CA 1
ATOM 2240 C C . GLY B 1 111 ? -6.348 21.297 26.203 1 89.5 111 GLY B C 1
ATOM 2241 O O . GLY B 1 111 ? -6.051 20.359 25.453 1 89.5 111 GLY B O 1
ATOM 2242 N N . GLN B 1 112 ? -7.383 22.078 25.984 1 89.12 112 GLN B N 1
ATOM 2243 C CA . GLN B 1 112 ? -8.328 21.812 24.906 1 89.12 112 GLN B CA 1
ATOM 2244 C C . GLN B 1 112 ? -7.672 22.016 23.547 1 89.12 112 GLN B C 1
ATOM 2246 O O . GLN B 1 112 ? -7.938 21.25 22.609 1 89.12 112 GLN B O 1
ATOM 2251 N N . TYR B 1 113 ? -6.812 23 23.516 1 92.56 113 TYR B N 1
ATOM 2252 C CA . TYR B 1 113 ? -6.137 23.266 22.234 1 92.56 113 TYR B CA 1
ATOM 2253 C C . TYR B 1 113 ? -5.184 22.125 21.891 1 92.56 113 TYR B C 1
ATOM 2255 O O . TYR B 1 113 ? -5.07 21.734 20.719 1 92.56 113 TYR B O 1
ATOM 2263 N N . ILE B 1 114 ? -4.461 21.625 22.906 1 91.94 114 ILE B N 1
ATOM 2264 C CA . ILE B 1 114 ? -3.521 20.531 22.688 1 91.94 114 ILE B CA 1
ATOM 2265 C C . ILE B 1 114 ? -4.27 19.297 22.156 1 91.94 114 ILE B C 1
ATOM 2267 O O . ILE B 1 114 ? -3.824 18.656 21.219 1 91.94 114 ILE B O 1
ATOM 2271 N N . TRP B 1 115 ? -5.426 19 22.719 1 89.25 115 TRP B N 1
ATOM 2272 C CA . TRP B 1 115 ? -6.211 17.844 22.266 1 89.25 115 TRP B CA 1
ATOM 2273 C C . TRP B 1 115 ? -6.738 18.062 20.859 1 89.25 115 TRP B C 1
ATOM 2275 O O . TRP B 1 115 ? -6.707 17.156 20.031 1 89.25 115 TRP B O 1
ATOM 2285 N N . TYR B 1 116 ? -7.246 19.297 20.641 1 92.25 116 TYR B N 1
ATOM 2286 C CA . TYR B 1 116 ? -7.703 19.688 19.312 1 92.25 116 TYR B CA 1
ATOM 2287 C C . TYR B 1 116 ? -6.609 19.469 18.266 1 92.25 116 TYR B C 1
ATOM 2289 O O . TYR B 1 116 ? -6.844 18.859 17.234 1 92.25 116 TYR B O 1
ATOM 2297 N N . SER B 1 117 ? -5.371 19.922 18.609 1 93.94 117 SER B N 1
ATOM 2298 C CA . SER B 1 117 ? -4.234 19.844 17.703 1 93.94 117 SER B CA 1
ATOM 2299 C C . SER B 1 117 ? -3.771 18.391 17.516 1 93.94 117 SER B C 1
ATOM 2301 O O . SER B 1 117 ? -3.396 18 16.422 1 93.94 117 SER B O 1
ATOM 2303 N N . ILE B 1 118 ? -3.766 17.562 18.594 1 93.56 118 ILE B N 1
ATOM 2304 C CA . ILE B 1 118 ? -3.32 16.172 18.562 1 93.56 118 ILE B CA 1
ATOM 2305 C C . ILE B 1 118 ? -4.207 15.375 17.609 1 93.56 118 ILE B C 1
ATOM 2307 O O . ILE B 1 118 ? -3.705 14.648 16.75 1 93.56 118 ILE B O 1
ATOM 2311 N N . ILE B 1 119 ? -5.492 15.562 17.703 1 91.12 119 ILE B N 1
ATOM 2312 C CA . ILE B 1 119 ? -6.453 14.789 16.922 1 91.12 119 ILE B CA 1
ATOM 2313 C C . ILE B 1 119 ? -6.289 15.094 15.438 1 91.12 119 ILE B C 1
ATOM 2315 O O . ILE B 1 119 ? -6.137 14.188 14.625 1 91.12 119 ILE B O 1
ATOM 2319 N N . LEU B 1 120 ? -6.266 16.344 15.109 1 93.88 120 LEU B N 1
ATOM 2320 C CA . LEU B 1 120 ? -6.172 16.734 13.711 1 93.88 120 LEU B CA 1
ATOM 2321 C C . LEU B 1 120 ? -4.824 16.344 13.117 1 93.88 120 LEU B C 1
ATOM 2323 O O . LEU B 1 120 ? -4.75 15.875 11.977 1 93.88 120 LEU B O 1
ATOM 2327 N N . THR B 1 121 ? -3.715 16.5 13.914 1 95.56 121 THR B N 1
ATOM 2328 C CA . THR B 1 121 ? -2.377 16.172 13.445 1 95.56 121 THR B CA 1
ATOM 2329 C C . THR B 1 121 ? -2.244 14.664 13.227 1 95.56 121 THR B C 1
ATOM 2331 O O . THR B 1 121 ? -1.688 14.227 12.219 1 95.56 121 THR B O 1
ATOM 2334 N N . LEU B 1 122 ? -2.797 13.867 14.133 1 92.5 122 LEU B N 1
ATOM 2335 C CA . LEU B 1 122 ? -2.719 12.414 14.016 1 92.5 122 LEU B CA 1
ATOM 2336 C C . LEU B 1 122 ? -3.506 11.922 12.805 1 92.5 122 LEU B C 1
ATOM 2338 O O . LEU B 1 122 ? -3.057 11.023 12.086 1 92.5 122 LEU B O 1
ATOM 2342 N N . ILE B 1 123 ? -4.664 12.516 12.578 1 91.94 123 ILE B N 1
ATOM 2343 C CA . ILE B 1 123 ? -5.48 12.148 11.422 1 91.94 123 ILE B CA 1
ATOM 2344 C C . ILE B 1 123 ? -4.734 12.484 10.133 1 91.94 123 ILE B C 1
ATOM 2346 O O . ILE B 1 123 ? -4.637 11.656 9.227 1 91.94 123 ILE B O 1
ATOM 2350 N N . TYR B 1 124 ? -4.191 13.68 10.078 1 95.56 124 TYR B N 1
ATOM 2351 C CA . TYR B 1 124 ? -3.455 14.094 8.891 1 95.56 124 TYR B CA 1
ATOM 2352 C C . TYR B 1 124 ? -2.289 13.148 8.617 1 95.56 124 TYR B C 1
ATOM 2354 O O . TYR B 1 124 ? -2.152 12.633 7.504 1 95.56 124 TYR B O 1
ATOM 2362 N N . CYS B 1 125 ? -1.413 12.875 9.648 1 92.56 125 CYS B N 1
ATOM 2363 C CA . CYS B 1 125 ? -0.219 12.055 9.469 1 92.56 125 CYS B CA 1
ATOM 2364 C C . CYS B 1 125 ? -0.587 10.625 9.086 1 92.56 125 CYS B C 1
ATOM 2366 O O . CYS B 1 125 ? 0.094 10.008 8.266 1 92.56 125 CYS B O 1
ATOM 2368 N N . THR B 1 126 ? -1.639 10.141 9.656 1 89 126 THR B N 1
ATOM 2369 C CA . THR B 1 126 ? -2.088 8.781 9.344 1 89 126 THR B CA 1
ATOM 2370 C C . THR B 1 126 ? -2.486 8.672 7.875 1 89 126 THR B C 1
ATOM 2372 O O . THR B 1 126 ? -2.043 7.762 7.172 1 89 126 THR B O 1
ATOM 2375 N N . ILE B 1 127 ? -3.324 9.633 7.418 1 88.94 127 ILE B N 1
ATOM 2376 C CA . ILE B 1 127 ? -3.787 9.602 6.035 1 88.94 127 ILE B CA 1
ATOM 2377 C C . ILE B 1 127 ? -2.615 9.875 5.094 1 88.94 127 ILE B C 1
ATOM 2379 O O . ILE B 1 127 ? -2.436 9.164 4.102 1 88.94 127 ILE B O 1
ATOM 2383 N N . PHE B 1 128 ? -1.821 10.891 5.41 1 91.44 128 PHE B N 1
ATOM 2384 C CA . PHE B 1 128 ? -0.688 11.297 4.59 1 91.44 128 PHE B CA 1
ATOM 2385 C C . PHE B 1 128 ? 0.261 10.125 4.355 1 91.44 128 PHE B C 1
ATOM 2387 O O . PHE B 1 128 ? 0.56 9.781 3.211 1 91.44 128 PHE B O 1
ATOM 2394 N N . PHE B 1 129 ? 0.697 9.43 5.41 1 85.69 129 PHE B N 1
ATOM 2395 C CA . PHE B 1 129 ? 1.724 8.398 5.289 1 85.69 129 PHE B CA 1
ATOM 2396 C C . PHE B 1 129 ? 1.129 7.102 4.762 1 85.69 129 PHE B C 1
ATOM 2398 O O . PHE B 1 129 ? 1.824 6.309 4.117 1 85.69 129 PHE B O 1
ATOM 2405 N N . THR B 1 130 ? -0.156 6.879 5.051 1 81.06 130 THR B N 1
ATOM 2406 C CA . THR B 1 130 ? -0.823 5.746 4.422 1 81.06 130 THR B CA 1
ATOM 2407 C C . THR B 1 130 ? -0.843 5.902 2.904 1 81.06 130 THR B C 1
ATOM 2409 O O . THR B 1 130 ? -0.49 4.977 2.172 1 81.06 130 THR B O 1
ATOM 2412 N N . LEU B 1 131 ? -1.232 7.121 2.424 1 78.5 131 LEU B N 1
ATOM 2413 C CA . LEU B 1 131 ? -1.274 7.406 0.994 1 78.5 131 LEU B CA 1
ATOM 2414 C C . LEU B 1 131 ? 0.124 7.355 0.388 1 78.5 131 LEU B C 1
ATOM 2416 O O . LEU B 1 131 ? 0.309 6.844 -0.718 1 78.5 131 LEU B O 1
ATOM 2420 N N . GLU B 1 132 ? 1.02 7.938 1.165 1 76.38 132 GLU B N 1
ATOM 2421 C CA . GLU B 1 132 ? 2.4 7.949 0.695 1 76.38 132 GLU B CA 1
ATOM 2422 C C . GLU B 1 132 ? 2.953 6.535 0.566 1 76.38 132 GLU B C 1
ATOM 2424 O O . GLU B 1 132 ? 3.688 6.23 -0.375 1 76.38 132 GLU B O 1
ATOM 2429 N N . MET B 1 133 ? 2.674 5.82 1.592 1 67.5 133 MET B N 1
ATOM 2430 C CA . MET B 1 133 ? 3.15 4.441 1.553 1 67.5 133 MET B CA 1
ATOM 2431 C C . MET B 1 133 ? 2.465 3.66 0.436 1 67.5 133 MET B C 1
ATOM 2433 O O . MET B 1 133 ? 3.076 2.785 -0.181 1 67.5 133 MET B O 1
ATOM 2437 N N . PHE B 1 134 ? 1.142 4.027 0.463 1 60.31 134 PHE B N 1
ATOM 2438 C CA . PHE B 1 134 ? 0.419 3.422 -0.648 1 60.31 134 PHE B CA 1
ATOM 2439 C C . PHE B 1 134 ? 0.944 3.939 -1.982 1 60.31 134 PHE B C 1
ATOM 2441 O O . PHE B 1 134 ? 0.911 3.227 -2.988 1 60.31 134 PHE B O 1
ATOM 2448 N N . SER B 1 135 ? 1.176 5.242 -1.968 1 53.09 135 SER B N 1
ATOM 2449 C CA . SER B 1 135 ? 1.738 5.82 -3.186 1 53.09 135 SER B CA 1
ATOM 2450 C C . SER B 1 135 ? 3.078 5.18 -3.529 1 53.09 135 SER B C 1
ATOM 2452 O O . SER B 1 135 ? 3.52 5.234 -4.68 1 53.09 135 SER B O 1
ATOM 2454 N N . PHE B 1 136 ? 3.771 4.77 -2.395 1 50.38 136 PHE B N 1
ATOM 2455 C CA . PHE B 1 136 ? 4.992 4.074 -2.785 1 50.38 136 PHE B CA 1
ATOM 2456 C C . PHE B 1 136 ? 4.664 2.809 -3.57 1 50.38 136 PHE B C 1
ATOM 2458 O O . PHE B 1 136 ? 5.566 2.061 -3.953 1 50.38 136 PHE B O 1
ATOM 2465 N N . PHE B 1 137 ? 3.328 2.543 -3.553 1 50.88 137 PHE B N 1
ATOM 2466 C CA . PHE B 1 137 ? 2.984 1.617 -4.625 1 50.88 137 PHE B CA 1
ATOM 2467 C C . PHE B 1 137 ? 3.553 2.098 -5.957 1 50.88 137 PHE B C 1
ATOM 2469 O O . PHE B 1 137 ? 3.092 3.098 -6.508 1 50.88 137 PHE B O 1
ATOM 2476 N N . ASN B 1 138 ? 4.855 2.133 -5.902 1 56.16 138 ASN B N 1
ATOM 2477 C CA . ASN B 1 138 ? 5.41 2.355 -7.234 1 56.16 138 ASN B CA 1
ATOM 2478 C C . ASN B 1 138 ? 4.77 1.435 -8.266 1 56.16 138 ASN B C 1
ATOM 2480 O O . ASN B 1 138 ? 5.164 0.275 -8.406 1 56.16 138 ASN B O 1
ATOM 2484 N N . ILE B 1 139 ? 3.59 1.965 -8.727 1 64.5 139 ILE B N 1
ATOM 2485 C CA . ILE B 1 139 ? 2.783 1.214 -9.68 1 64.5 139 ILE B CA 1
ATOM 2486 C C . ILE B 1 139 ? 3.684 0.605 -10.75 1 64.5 139 ILE B C 1
ATOM 2488 O O . ILE B 1 139 ? 3.443 -0.513 -11.211 1 64.5 139 ILE B O 1
ATOM 2492 N N . LEU B 1 140 ? 4.691 1.393 -11.062 1 65.69 140 LEU B N 1
ATOM 2493 C CA . LEU B 1 140 ? 5.598 0.892 -12.094 1 65.69 140 LEU B CA 1
ATOM 2494 C C . LEU B 1 140 ? 6.371 -0.323 -11.586 1 65.69 140 LEU B C 1
ATOM 2496 O O . LEU B 1 140 ? 6.504 -1.317 -12.305 1 65.69 140 LEU B O 1
ATOM 2500 N N . VAL B 1 141 ? 6.816 -0.144 -10.383 1 71.31 141 VAL B N 1
ATOM 2501 C CA . VAL B 1 141 ? 7.543 -1.268 -9.797 1 71.31 141 VAL B CA 1
ATOM 2502 C C . VAL B 1 141 ? 6.59 -2.443 -9.594 1 71.31 141 VAL B C 1
ATOM 2504 O O . VAL B 1 141 ? 6.941 -3.592 -9.875 1 71.31 141 VAL B O 1
ATOM 2507 N N . TRP B 1 142 ? 5.41 -2.191 -9.156 1 78.31 142 TRP B N 1
ATOM 2508 C CA . TRP B 1 142 ? 4.402 -3.23 -8.977 1 78.31 142 TRP B CA 1
ATOM 2509 C C . TRP B 1 142 ? 4.086 -3.926 -10.297 1 78.31 142 TRP B C 1
ATOM 2511 O O . TRP B 1 142 ? 4.039 -5.156 -10.359 1 78.31 142 TRP B O 1
ATOM 2521 N N . LEU B 1 143 ? 3.951 -3.105 -11.328 1 80 143 LEU B N 1
ATOM 2522 C CA . LEU B 1 143 ? 3.666 -3.645 -12.656 1 80 143 LEU B CA 1
ATOM 2523 C C . LEU B 1 143 ? 4.816 -4.516 -13.148 1 80 143 LEU B C 1
ATOM 2525 O O . LEU B 1 143 ? 4.59 -5.57 -13.742 1 80 143 LEU B O 1
ATOM 2529 N N . GLN B 1 144 ? 5.984 -4.051 -12.875 1 81.56 144 GLN B N 1
ATOM 2530 C CA . GLN B 1 144 ? 7.156 -4.812 -13.297 1 81.56 144 GLN B CA 1
ATOM 2531 C C . GLN B 1 144 ? 7.254 -6.133 -12.531 1 81.56 144 GLN B C 1
ATOM 2533 O O . GLN B 1 144 ? 7.609 -7.164 -13.102 1 81.56 144 GLN B O 1
ATOM 2538 N N . CYS B 1 145 ? 6.93 -6.086 -11.281 1 83.56 145 CYS B N 1
ATOM 2539 C CA . CYS B 1 145 ? 6.965 -7.301 -10.477 1 83.56 145 CYS B CA 1
ATOM 2540 C C . CYS B 1 145 ? 5.91 -8.297 -10.953 1 83.56 145 CYS B C 1
ATOM 2542 O O . CYS B 1 145 ? 6.215 -9.469 -11.18 1 83.56 145 CYS B O 1
ATOM 2544 N N . VAL B 1 146 ? 4.688 -7.773 -11.133 1 88 146 VAL B N 1
ATOM 2545 C CA . VAL B 1 146 ? 3.592 -8.641 -11.562 1 88 146 VAL B CA 1
ATOM 2546 C C . VAL B 1 146 ? 3.869 -9.164 -12.977 1 88 146 VAL B C 1
ATOM 2548 O O . VAL B 1 146 ? 3.838 -10.375 -13.211 1 88 146 VAL B O 1
ATOM 2551 N N . GLY B 1 147 ? 4.141 -8.211 -13.852 1 88.88 147 GLY B N 1
ATOM 2552 C CA . GLY B 1 147 ? 4.383 -8.586 -15.234 1 88.88 147 GLY B CA 1
ATOM 2553 C C . GLY B 1 147 ? 5.59 -9.492 -15.406 1 88.88 147 GLY B C 1
ATOM 2554 O O . GLY B 1 147 ? 5.504 -10.539 -16.047 1 88.88 147 GLY B O 1
ATOM 2555 N N . GLY B 1 148 ? 6.699 -9.078 -14.789 1 86.5 148 GLY B N 1
ATOM 2556 C CA . GLY B 1 148 ? 7.922 -9.852 -14.898 1 86.5 148 GLY B CA 1
ATOM 2557 C C . GLY B 1 148 ? 7.809 -11.227 -14.266 1 86.5 148 GLY B C 1
ATOM 2558 O O . GLY B 1 148 ? 8.203 -12.227 -14.867 1 86.5 148 GLY B O 1
ATOM 2559 N N . SER B 1 149 ? 7.281 -11.367 -13.117 1 89.75 149 SER B N 1
ATOM 2560 C CA . SER B 1 149 ? 7.176 -12.641 -12.406 1 89.75 149 SER B CA 1
ATOM 2561 C C . SER B 1 149 ? 6.141 -13.555 -13.062 1 89.75 149 SER B C 1
ATOM 2563 O O . SER B 1 149 ? 6.301 -14.773 -13.07 1 89.75 149 SER B O 1
ATOM 2565 N N . ALA B 1 150 ? 5.062 -12.914 -13.57 1 92.75 150 ALA B N 1
ATOM 2566 C CA . ALA B 1 150 ? 4.078 -13.719 -14.297 1 92.75 150 ALA B CA 1
ATOM 2567 C C . ALA B 1 150 ? 4.695 -14.359 -15.531 1 92.75 150 ALA B C 1
ATOM 2569 O O . ALA B 1 150 ? 4.5 -15.547 -15.781 1 92.75 150 ALA B O 1
ATOM 2570 N N . LEU B 1 151 ? 5.438 -13.586 -16.266 1 91.06 151 LEU B N 1
ATOM 2571 C CA . LEU B 1 151 ? 6.082 -14.086 -17.469 1 91.06 151 LEU B CA 1
ATOM 2572 C C . LEU B 1 151 ? 7.082 -15.195 -17.141 1 91.06 151 LEU B C 1
ATOM 2574 O O . LEU B 1 151 ? 7.09 -16.234 -17.781 1 91.06 151 LEU B O 1
ATOM 2578 N N . LEU B 1 152 ? 7.855 -14.992 -16.156 1 89.31 152 LEU B N 1
ATOM 2579 C CA . LEU B 1 152 ? 8.867 -15.961 -15.75 1 89.31 152 LEU B CA 1
ATOM 2580 C C . LEU B 1 152 ? 8.211 -17.234 -15.227 1 89.31 152 LEU B C 1
ATOM 2582 O O . LEU B 1 152 ? 8.648 -18.344 -15.555 1 89.31 152 LEU B O 1
ATOM 2586 N N . SER B 1 153 ? 7.191 -17.094 -14.391 1 93.12 153 SER B N 1
ATOM 2587 C CA . SER B 1 153 ? 6.492 -18.25 -13.828 1 93.12 153 SER B CA 1
ATOM 2588 C C . SER B 1 153 ? 5.789 -19.047 -14.914 1 93.12 153 SER B C 1
ATOM 2590 O O . SER B 1 153 ? 5.809 -20.281 -14.891 1 93.12 153 SER B O 1
ATOM 2592 N N . LE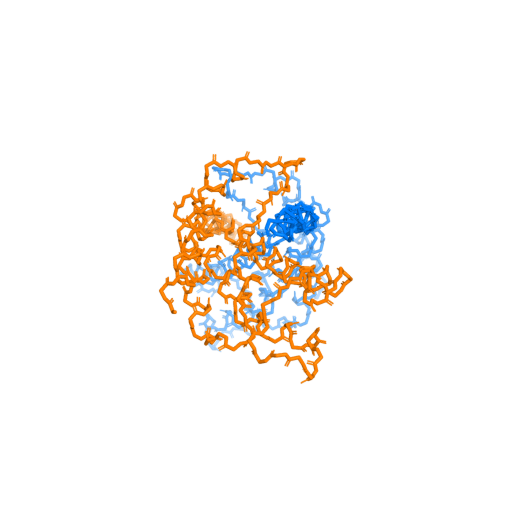U B 1 154 ? 5.16 -18.328 -15.852 1 93.44 154 LEU B N 1
ATOM 2593 C CA . LEU B 1 154 ? 4.516 -19.016 -16.969 1 93.44 154 LEU B CA 1
ATOM 2594 C C . LEU B 1 154 ? 5.527 -19.828 -17.766 1 93.44 154 LEU B C 1
ATOM 2596 O O . LEU B 1 154 ? 5.23 -20.953 -18.188 1 93.44 154 LEU B O 1
ATOM 2600 N N . PHE B 1 155 ? 6.668 -19.281 -18.016 1 92.31 155 PHE B N 1
ATOM 2601 C CA . PHE B 1 155 ? 7.73 -20 -18.719 1 92.31 155 PHE B CA 1
ATOM 2602 C C . PHE B 1 155 ? 8.062 -21.312 -18 1 92.31 155 PHE B C 1
ATOM 2604 O O . PHE B 1 155 ? 8.094 -22.375 -18.625 1 92.31 155 PHE B O 1
ATOM 2611 N N . PHE B 1 156 ? 8.281 -21.234 -16.703 1 91.31 156 PHE B N 1
ATOM 2612 C CA . PHE B 1 156 ? 8.641 -22.406 -15.914 1 91.31 156 PHE B CA 1
ATOM 2613 C C . PHE B 1 156 ? 7.492 -23.406 -15.883 1 91.31 156 PHE B C 1
ATOM 2615 O O . PHE B 1 156 ? 7.711 -24.609 -15.984 1 91.31 156 PHE B O 1
ATOM 2622 N N . VAL B 1 157 ? 6.227 -22.906 -15.742 1 93.5 157 VAL B N 1
ATOM 2623 C CA . VAL B 1 157 ? 5.059 -23.766 -15.688 1 93.5 157 VAL B CA 1
ATOM 2624 C C . VAL B 1 157 ? 4.914 -24.531 -17.016 1 93.5 157 VAL B C 1
ATOM 2626 O O . VAL B 1 157 ? 4.66 -25.734 -17.016 1 93.5 157 VAL B O 1
ATOM 2629 N N . LEU B 1 158 ? 5.109 -23.828 -18.094 1 92.56 158 LEU B N 1
ATOM 2630 C CA . LEU B 1 158 ? 4.977 -24.453 -19.406 1 92.56 158 LEU B CA 1
ATOM 2631 C C . LEU B 1 158 ? 6.102 -25.453 -19.656 1 92.56 158 LEU B C 1
ATOM 2633 O O . LEU B 1 158 ? 5.891 -26.5 -20.281 1 92.56 158 LEU B O 1
ATOM 2637 N N . VAL B 1 159 ? 7.34 -25.219 -19.172 1 89.69 159 VAL B N 1
ATOM 2638 C CA . VAL B 1 159 ? 8.461 -26.141 -19.266 1 89.69 159 VAL B CA 1
ATOM 2639 C C . VAL B 1 159 ? 8.156 -27.406 -18.453 1 89.69 159 VAL B C 1
ATOM 2641 O O . VAL B 1 159 ? 8.359 -28.531 -18.938 1 89.69 159 VAL B O 1
ATOM 2644 N N . ILE B 1 160 ? 7.652 -27.25 -17.219 1 90.62 160 ILE B N 1
ATOM 2645 C CA . ILE B 1 160 ? 7.305 -28.375 -16.359 1 90.62 160 ILE B CA 1
ATOM 2646 C C . ILE B 1 160 ? 6.215 -29.219 -17.031 1 90.62 160 ILE B C 1
ATOM 2648 O O . ILE B 1 160 ? 6.301 -30.453 -17.062 1 90.62 160 ILE B O 1
ATOM 2652 N N . GLU B 1 161 ? 5.246 -28.531 -17.609 1 92.31 161 GLU B N 1
ATOM 2653 C CA . GLU B 1 161 ? 4.145 -29.219 -18.281 1 92.31 161 GLU B CA 1
ATOM 2654 C C . GLU B 1 161 ? 4.629 -29.969 -19.516 1 92.31 161 GLU B C 1
ATOM 2656 O O . GLU B 1 161 ? 4.16 -31.062 -19.812 1 92.31 161 GLU B O 1
ATOM 2661 N N . HIS B 1 162 ? 5.559 -29.359 -20.25 1 88.56 162 HIS B N 1
ATOM 2662 C CA . HIS B 1 162 ? 6.109 -30 -21.438 1 88.56 162 HIS B CA 1
ATOM 2663 C C . HIS B 1 162 ? 6.879 -31.266 -21.062 1 88.56 162 HIS B C 1
ATOM 2665 O O . HIS B 1 162 ? 6.766 -32.281 -21.75 1 88.56 162 HIS B O 1
ATOM 2671 N N . VAL B 1 163 ? 7.633 -31.297 -19.969 1 85.44 163 VAL B N 1
ATOM 2672 C CA . VAL B 1 163 ? 8.398 -32.438 -19.5 1 85.44 163 VAL B CA 1
ATOM 2673 C C . VAL B 1 163 ? 7.453 -33.531 -18.969 1 85.44 163 VAL B C 1
ATOM 2675 O O . VAL B 1 163 ? 7.645 -34.719 -19.234 1 85.44 163 VAL B O 1
ATOM 2678 N N . ARG B 1 164 ? 6.402 -33.062 -18.25 1 86.88 164 ARG B N 1
ATOM 2679 C CA . ARG B 1 164 ? 5.418 -34 -17.688 1 86.88 164 ARG B CA 1
ATOM 2680 C C . ARG B 1 164 ? 4.641 -34.688 -18.797 1 86.88 164 ARG B C 1
ATOM 2682 O O . ARG B 1 164 ? 4.312 -35.875 -18.688 1 86.88 164 ARG B O 1
ATOM 2689 N N . SER B 1 165 ? 4.293 -33.969 -19.859 1 84.31 165 SER B N 1
ATOM 2690 C CA . SER B 1 165 ? 3.504 -34.531 -20.969 1 84.31 165 SER B CA 1
ATOM 2691 C C . SER B 1 165 ? 4.309 -35.531 -21.781 1 84.31 165 SER B C 1
ATOM 269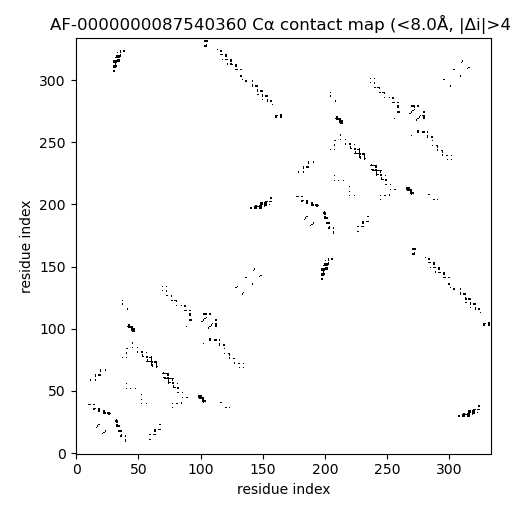3 O O . SER B 1 165 ? 3.738 -36.438 -22.406 1 84.31 165 SER B O 1
ATOM 2695 N N . ARG B 1 166 ? 5.59 -35.406 -21.781 1 77.12 166 ARG B N 1
ATOM 2696 C CA . ARG B 1 166 ? 6.434 -36.344 -22.531 1 77.12 166 ARG B CA 1
ATOM 2697 C C . ARG B 1 166 ? 6.789 -37.562 -21.688 1 77.12 166 ARG B C 1
ATOM 2699 O O . ARG B 1 166 ? 7.238 -38.594 -22.203 1 77.12 166 ARG B O 1
ATOM 2706 N N . ALA B 1 167 ? 6.66 -37.562 -20.391 1 67.12 167 ALA B N 1
ATOM 2707 C CA . ALA B 1 167 ? 6.98 -38.688 -19.531 1 67.12 167 ALA B CA 1
ATOM 2708 C C . ALA B 1 167 ? 5.766 -39.594 -19.359 1 67.12 167 ALA B C 1
ATOM 2710 O O . ALA B 1 167 ? 4.629 -39.125 -19.328 1 67.12 167 ALA B O 1
#

Sequence (334 aa):
MSIDFVKTLGWFVVLVLAQVFVLNYIHLFGFATPLPYIYFIFLFRRNYPQWAIILWGFLMGLVIDTFSNTPGVSSASLTLIAAIQPCMLRPFISRDSAEDLKPGIATLGYGQYIWYSIILTLIYCTIFFTLEMFSFFNILVWLQCVGGSALLSLFFVLVIEHVRSRAMSIDFVKTLGWFVVLVLAQVFVLNYIHLFGFATPLPYIYFIFLFRRNYPQWAIILWGFLMGLVIDTFSNTPGVSSASLTLIAAIQPCMLRPFISRDSAEDLKPGIATLGYGQYIWYSIILTLIYCTIFFTLEMFSFFNILVWLQCVGGSALLSLFFVLVIEHVRSRA